Protein 4XY5 (pdb70)

Sequence (242 aa):
HFDAISAFENYEIEKMRDGHVVVTTKVVNSSLNYYGNAHGGYLFTLCAQISGLVVISLGLDGVTLQSSINYLKAGKLDDVLTIKGECVHQGRTTCVMDVDITNQEGRNVCKATFTMFVTGQHFDAISAFENYEIEKMRDGHVVVTTKVVNSSLNYYGNAHGGYLFTLCAQISGLVVISLGLDGVTLQSSINYLKAGKLDDVLTIKGECVHQGRTTCVMDVDITNQEGRNVCKATFTMFVTGQ

Foldseek 3Di:
DDDAQDEPPDKDWPDQADFKTKMKDFAAPSQADPVQWGDPVRVVVLQVVRNQSSQVRNVFHKDWPDKDKDFDATHHHGWMKMKMKGFPDDDDFWTKMKIWIATPVRHTGMIMITIIGTPGD/DDDAADEPPDKDWPDQAQFKTKMKDFDAPSQADPVQWGDPVRVVVLQVVVQQSSQVNNVFHKDFPDKDKFFDATHHHGWMKMKIKGFPDDDPFWTKMKIWIATPVRHTGMIMITIIGTDGD

Radius of gyration: 16.7 Å; Cα contacts (8 Å, |Δi|>4): 674; chains: 2; bounding box: 41×47×33 Å

Organism: Streptococcus pneumoniae serotype 4 (strain ATCC BAA-334 / TIGR4) (NCBI:txid170187)

Solvent-accessible surface area: 10954 Å² total; per-residue (Å²): 190,22,105,33,11,9,2,7,106,54,47,118,74,117,84,70,160,111,1,74,1,21,0,18,6,92,0,36,114,28,1,32,38,99,99,30,39,7,11,16,0,4,6,0,3,0,0,9,5,0,0,13,8,0,4,67,24,44,50,20,53,11,70,16,73,46,0,34,0,70,28,95,89,47,0,98,92,91,14,61,0,27,0,110,3,76,24,74,103,102,25,234,83,42,0,38,0,50,0,56,0,31,12,98,125,54,134,77,0,0,46,5,53,0,39,7,83,22,88,24,175,189,25,107,32,10,9,2,7,104,53,52,123,71,117,104,71,172,93,2,80,0,24,0,21,6,95,0,38,117,27,1,32,39,98,99,28,39,7,10,16,0,4,6,0,3,0,0,9,6,0,0,14,8,0,2,67,21,45,50,13,52,9,67,18,73,44,0,31,0,59,28,91,97,46,0,98,90,92,14,63,0,41,0,97,1,66,23,72,101,100,24,240,78,36,0,38,0,50,0,35,1,39,9,98,124,51,145,90,0,1,102,5,55,0,39,6,80,26,87,28,178

InterPro domains:
  IPR003736 Phenylacetic acid degradation-related domain [TIGR00369] (18-124)
  IPR006683 Thioesterase domain [PF03061] (42-117)
  IPR029069 HotDog domain superfamily [SSF54637] (11-124)
  IPR039298 Acyl-coenzyme A thioesterase 13 [PTHR21660] (6-126)

CATH classification: 3.10.129.10

Secondary structure (DSSP, 8-state):
--PPEEE-SS-EEEEEETTEEEEEEE--GGGB-TTSBBPHHHHHHHHHHHHHHHHHHTT-EEEEEEEEEEE-S--BTTPEEEEEEEEEEE-SSEEEEEEEEE-TTS-EEEEEEEEEEEEE-/--PPEEE-SS-EEEEEETTEEEEEEE--GGGB-TTSBBPHHHHHHHHHHHHHHHHHHTT-EEEEEEEEEEE-S--BTTPEEEEEEEEEEE-SSEEEEEEEEE-TTS-EEEEEEEEEEEEE-

Nearest PDB structures (foldseek):
  4xy5-assembly1_A  TM=1.008E+00  e=9.510E-24  Streptococcus pneumoniae TIGR4
  4xy6-assembly1_A  TM=1.004E+00  e=3.274E-22  Streptococcus pneumoniae TIGR4
  4zrb-assembly1_D  TM=1.002E+00  e=6.015E-22  Streptococcus pneumoniae TIGR4
  4zrb-assembly2_G  TM=9.745E-01  e=1.088E-19  Streptococcus pneumoniae TIGR4
  3lbe-assembly1_B  TM=9.289E-01  e=1.609E-16  Streptococcus mutans UA159

B-factor: mean 21.52, std 9.48, range [6.3, 54.35]

Structure (mmCIF, N/CA/C/O backbone):
data_4XY5
#
_entry.id   4XY5
#
_cell.length_a   45.006
_cell.length_b   45.594
_cell.length_c   112.368
_cell.angle_alpha   90.00
_cell.angle_beta   94.69
_cell.angle_gamma   90.00
#
_symmetry.space_group_name_H-M   'I 1 2 1'
#
loop_
_entity.id
_entity.type
_entity.pdbx_description
1 polymer 'Hypothetical Thioesterase Protein SP_1851'
2 water water
#
loop_
_atom_site.group_PDB
_atom_site.id
_atom_site.type_symbol
_atom_site.label_atom_id
_atom_site.label_alt_id
_atom_site.label_comp_id
_atom_site.label_asym_id
_atom_site.label_entity_id
_atom_site.label_seq_id
_atom_site.pdbx_PDB_ins_code
_atom_site.Cartn_x
_atom_site.Cartn_y
_atom_site.Cartn_z
_atom_site.occupancy
_atom_site.B_iso_or_equiv
_atom_site.auth_seq_id
_atom_site.auth_comp_id
_atom_site.auth_asym_id
_atom_site.auth_atom_id
_atom_site.pdbx_PDB_model_num
ATOM 1 N N . HIS A 1 8 ? -13.221 -34.212 139.383 1.00 36.32 5 HIS A N 1
ATOM 2 C CA . HIS A 1 8 ? -12.257 -33.193 139.774 1.00 28.57 5 HIS A CA 1
ATOM 3 C C . HIS A 1 8 ? -11.027 -33.197 138.869 1.00 34.70 5 HIS A C 1
ATOM 4 O O . HIS A 1 8 ? -10.609 -34.246 138.378 1.00 40.82 5 HIS A O 1
ATOM 11 N N . PHE A 1 9 ? -10.463 -32.012 138.648 1.00 30.65 6 PHE A N 1
ATOM 12 C CA . PHE A 1 9 ? -9.181 -31.864 137.963 1.00 26.47 6 PHE A CA 1
ATOM 13 C C . PHE A 1 9 ? -8.480 -30.606 138.462 1.00 26.93 6 PHE A C 1
ATOM 14 O O . PHE A 1 9 ? -9.128 -29.666 138.923 1.00 25.26 6 PHE A O 1
ATOM 22 N N . ASP A 1 10 ? -7.152 -30.600 138.404 1.00 26.88 7 ASP A N 1
ATOM 23 C CA . ASP A 1 10 ? -6.386 -29.464 138.899 1.00 25.52 7 ASP A CA 1
ATOM 24 C C . ASP A 1 10 ? -6.287 -28.379 137.843 1.00 20.67 7 ASP A C 1
ATOM 25 O O . ASP A 1 10 ? -6.667 -28.586 136.700 1.00 24.19 7 ASP A O 1
ATOM 30 N N . ALA A 1 11 ? -5.779 -27.222 138.244 1.00 21.89 8 ALA A N 1
ATOM 31 C CA . ALA A 1 11 ? -5.562 -26.140 137.305 1.00 19.43 8 ALA A CA 1
ATOM 32 C C . ALA A 1 11 ? -4.576 -26.572 136.225 1.00 20.59 8 ALA A C 1
ATOM 33 O O . ALA A 1 11 ? -3.710 -27.419 136.457 1.00 17.00 8 ALA A O 1
ATOM 35 N N . ILE A 1 12 ? -4.748 -26.000 135.038 1.00 13.72 9 ILE A N 1
ATOM 36 C CA . ILE A 1 12 ? -3.826 -26.164 133.928 1.00 15.06 9 ILE A CA 1
ATOM 37 C C . ILE A 1 12 ? -3.027 -24.878 133.846 1.00 15.69 9 ILE A C 1
ATOM 38 O O . ILE A 1 12 ? -3.604 -23.802 133.744 1.00 14.23 9 ILE A O 1
ATOM 43 N N . SER A 1 13 ? -1.705 -24.975 133.934 1.00 12.33 10 SER A N 1
ATOM 44 C CA . SER A 1 13 ? -0.883 -23.790 134.010 1.00 12.84 10 SER A CA 1
ATOM 45 C C . SER A 1 13 ? 0.160 -23.774 132.891 1.00 11.82 10 SER A C 1
ATOM 46 O O . SER A 1 13 ? 0.554 -24.820 132.394 1.00 11.09 10 SER A O 1
ATOM 49 N N . ALA A 1 14 ? 0.590 -22.580 132.500 1.00 11.33 11 ALA A N 1
ATOM 50 C CA . ALA A 1 14 ? 1.596 -22.428 131.445 1.00 12.17 11 ALA A CA 1
ATOM 51 C C . ALA A 1 14 ? 2.599 -21.357 131.829 1.00 11.70 11 ALA A C 1
ATOM 52 O O . ALA A 1 14 ? 2.213 -20.323 132.366 1.00 17.39 11 ALA A O 1
ATOM 54 N N . PHE A 1 15 ? 3.878 -21.605 131.545 1.00 11.22 12 PHE A N 1
ATOM 55 C CA . PHE A 1 15 ? 4.987 -20.710 131.905 1.00 12.24 12 PHE A CA 1
ATOM 56 C C . PHE A 1 15 ? 5.292 -20.631 133.401 1.00 14.28 12 PHE A C 1
ATOM 57 O O . PHE A 1 15 ? 5.588 -19.555 133.927 1.00 14.00 12 PHE A O 1
ATOM 65 N N . GLU A 1 16 ? 5.255 -21.773 134.072 1.00 14.59 13 GLU A N 1
ATOM 66 C CA . GLU A 1 16 ? 5.799 -21.864 135.423 1.00 16.97 13 GLU A CA 1
ATOM 67 C C . GLU A 1 16 ? 7.322 -21.764 135.366 1.00 19.08 13 GLU A C 1
ATOM 68 O O . GLU A 1 16 ? 7.970 -21.363 136.337 1.00 14.05 13 GLU A O 1
ATOM 74 N N . ASN A 1 17 ? 7.875 -22.122 134.210 1.00 18.35 14 ASN A N 1
ATOM 75 C CA . ASN A 1 17 ? 9.285 -21.904 133.896 1.00 17.73 14 ASN A CA 1
ATOM 76 C C . ASN A 1 17 ? 9.366 -21.524 132.427 1.00 17.71 14 ASN A C 1
ATOM 77 O O . ASN A 1 17 ? 8.505 -21.924 131.654 1.00 14.66 14 ASN A O 1
ATOM 82 N N . TYR A 1 18 ? 10.390 -20.764 132.049 1.00 15.38 15 TYR A N 1
ATOM 83 C CA . TYR A 1 18 ? 10.627 -20.454 130.633 1.00 16.16 15 TYR A CA 1
ATOM 84 C C . TYR A 1 18 ? 11.963 -19.743 130.474 1.00 19.03 15 TYR A C 1
ATOM 85 O O . TYR A 1 18 ? 12.503 -19.203 131.438 1.00 17.93 15 TYR A O 1
ATOM 94 N N . GLU A 1 19 ? 12.493 -19.775 129.254 1.00 15.25 16 GLU A N 1
ATOM 95 C CA . GLU A 1 19 ? 13.675 -19.019 128.875 1.00 17.53 16 GLU A CA 1
ATOM 96 C C . GLU A 1 19 ? 13.385 -18.302 127.573 1.00 16.65 16 GLU A C 1
ATOM 97 O O . GLU A 1 19 ? 13.030 -18.951 126.599 1.00 17.42 16 GLU A O 1
ATOM 103 N N . ILE A 1 20 ? 13.519 -16.979 127.548 1.00 18.13 17 ILE A N 1
ATOM 104 C CA . ILE A 1 20 ? 13.413 -16.241 126.289 1.00 16.62 17 ILE A CA 1
ATOM 105 C C . ILE A 1 20 ? 14.786 -16.212 125.625 1.00 21.47 17 ILE A C 1
ATOM 106 O O . ILE A 1 20 ? 15.710 -15.544 126.103 1.00 23.76 17 ILE A O 1
ATOM 111 N N . GLU A 1 21 ? 14.925 -16.957 124.538 1.00 16.57 18 GLU A N 1
ATOM 112 C CA . GLU A 1 21 ? 16.197 -17.044 123.829 1.00 17.04 18 GLU A CA 1
ATOM 113 C C . GLU A 1 21 ? 16.359 -15.925 122.816 1.00 21.70 18 GLU A C 1
ATOM 114 O O . GLU A 1 21 ? 17.474 -15.464 122.551 1.00 18.67 18 GLU A O 1
ATOM 120 N N . LYS A 1 22 ? 15.244 -15.494 122.240 1.00 14.56 19 LYS A N 1
ATOM 121 C CA . LYS A 1 22 ? 15.298 -14.498 121.189 1.00 18.65 19 LYS A CA 1
ATOM 122 C C . LYS A 1 22 ? 14.014 -13.703 121.106 1.00 18.57 19 LYS A C 1
ATOM 123 O O . LYS A 1 22 ? 12.921 -14.266 121.158 1.00 15.25 19 LYS A O 1
ATOM 129 N N . MET A 1 23 ? 14.146 -12.390 120.972 1.00 15.12 20 MET A N 1
ATOM 130 C CA . MET A 1 23 ? 12.978 -11.526 120.825 1.00 19.34 20 MET A CA 1
ATOM 131 C C . MET A 1 23 ? 13.401 -10.262 120.086 1.00 23.05 20 MET A C 1
ATOM 132 O O . MET A 1 23 ? 13.916 -9.323 120.692 1.00 26.93 20 MET A O 1
ATOM 137 N N . ARG A 1 24 ? 13.213 -10.256 118.768 1.00 18.69 21 ARG A N 1
ATOM 138 C CA . ARG A 1 24 ? 13.621 -9.122 117.942 1.00 25.00 21 ARG A CA 1
ATOM 139 C C . ARG A 1 24 ? 12.938 -9.107 116.577 1.00 19.59 21 ARG A C 1
ATOM 140 O O . ARG A 1 24 ? 12.866 -10.131 115.900 1.00 19.88 21 ARG A O 1
ATOM 148 N N . ASP A 1 25 ? 12.437 -7.935 116.196 1.00 18.92 22 ASP A N 1
ATOM 149 C CA . ASP A 1 25 ? 11.998 -7.668 114.831 1.00 23.71 22 ASP A CA 1
ATOM 150 C C . ASP A 1 25 ? 11.035 -8.721 114.295 1.00 21.13 22 ASP A C 1
ATOM 151 O O . ASP A 1 25 ? 11.192 -9.206 113.176 1.00 23.34 22 ASP A O 1
ATOM 156 N N . GLY A 1 26 ? 10.055 -9.091 115.113 1.00 19.40 23 GLY A N 1
ATOM 157 C CA . GLY A 1 26 ? 8.996 -9.979 114.671 1.00 18.41 23 GLY A CA 1
ATOM 158 C C . GLY A 1 26 ? 9.341 -11.452 114.747 1.00 16.00 23 GLY A C 1
ATOM 159 O O . GLY A 1 26 ? 8.638 -12.279 114.185 1.00 17.27 23 GLY A O 1
ATOM 160 N N . HIS A 1 27 ? 10.412 -11.780 115.456 1.00 17.22 24 HIS A N 1
ATOM 161 C CA . HIS A 1 27 ? 10.853 -13.162 115.582 1.00 15.30 24 HIS A CA 1
ATOM 162 C C . HIS A 1 27 ? 11.177 -13.449 117.031 1.00 18.78 24 HIS A C 1
ATOM 163 O O . HIS A 1 27 ? 11.958 -12.733 117.647 1.00 16.81 24 HIS A O 1
ATOM 170 N N . VAL A 1 28 ? 10.566 -14.503 117.563 1.00 14.52 25 VAL A N 1
ATOM 171 C CA . VAL A 1 28 ? 10.661 -14.826 118.973 1.00 15.10 25 VAL A CA 1
ATOM 172 C C . VAL A 1 28 ? 10.940 -16.311 119.126 1.00 15.91 25 VAL A C 1
ATOM 173 O O . VAL A 1 28 ? 10.371 -17.123 118.408 1.00 12.89 25 VAL A O 1
ATOM 177 N N . VAL A 1 29 ? 11.846 -16.659 120.032 1.00 14.21 26 VAL A N 1
ATOM 178 C CA . VAL A 1 29 ? 12.078 -18.051 120.410 1.00 13.27 26 VAL A CA 1
ATOM 179 C C . VAL A 1 29 ? 12.104 -18.157 121.939 1.00 15.20 26 VAL A C 1
ATOM 180 O O . VAL A 1 29 ? 12.896 -17.479 122.599 1.00 15.82 26 VAL A O 1
ATOM 184 N N . VAL A 1 30 ? 11.239 -19.011 122.489 1.00 14.66 27 VAL A N 1
ATOM 185 C CA . VAL A 1 30 ? 11.145 -19.219 123.939 1.00 12.30 27 VAL A CA 1
ATOM 186 C C . VAL A 1 30 ? 11.165 -20.713 124.212 1.00 13.98 27 VAL A C 1
ATOM 187 O O . VAL A 1 30 ? 10.528 -21.473 123.486 1.00 14.54 27 VAL A O 1
ATOM 191 N N . THR A 1 31 ? 11.889 -21.140 125.249 1.00 11.44 28 THR A N 1
ATOM 192 C CA . THR A 1 31 ? 11.884 -22.547 125.625 1.00 11.97 28 THR A CA 1
ATOM 193 C C . THR A 1 31 ? 11.200 -22.737 126.985 1.00 14.35 28 THR A C 1
ATOM 194 O O . THR A 1 31 ? 11.125 -21.809 127.792 1.00 13.94 28 THR A O 1
ATOM 198 N N . THR A 1 32 ? 10.665 -23.930 127.212 1.00 12.04 29 THR A N 1
ATOM 199 C CA . THR A 1 32 ? 9.971 -24.215 128.462 1.00 13.10 29 THR A CA 1
ATOM 200 C C . THR A 1 32 ? 9.955 -25.717 128.688 1.00 14.98 29 THR A C 1
ATOM 201 O O . THR A 1 32 ? 9.963 -26.496 127.734 1.00 13.47 29 THR A O 1
ATOM 205 N N . LYS A 1 33 ? 9.948 -26.126 129.953 1.00 15.18 30 LYS A N 1
ATOM 206 C CA . LYS A 1 33 ? 9.932 -27.544 130.275 1.00 14.41 30 LYS A CA 1
ATOM 207 C C . LYS A 1 33 ? 8.547 -27.972 130.715 1.00 13.62 30 LYS A C 1
ATOM 208 O O . LYS A 1 33 ? 7.957 -27.333 131.583 1.00 15.73 30 LYS A O 1
ATOM 214 N N . VAL A 1 34 ? 8.051 -29.056 130.120 1.00 14.70 31 VAL A N 1
ATOM 215 C CA . VAL A 1 34 ? 6.736 -29.599 130.452 1.00 14.72 31 VAL A CA 1
ATOM 216 C C . VAL A 1 34 ? 6.767 -30.166 131.874 1.00 16.36 31 VAL A C 1
ATOM 217 O O . VAL A 1 34 ? 7.653 -30.949 132.223 1.00 15.19 31 VAL A O 1
ATOM 221 N N . VAL A 1 35 ? 5.814 -29.742 132.699 1.00 15.55 32 VAL A N 1
ATOM 222 C CA . VAL A 1 35 ? 5.756 -30.177 134.089 1.00 14.70 32 VAL A CA 1
ATOM 223 C C . VAL A 1 35 ? 4.363 -30.731 134.378 1.00 17.84 32 VAL A C 1
ATOM 224 O O . VAL A 1 35 ? 3.509 -30.781 133.477 1.00 14.14 32 VAL A O 1
ATOM 228 N N . ASN A 1 36 ? 4.117 -31.173 135.606 1.00 14.20 33 ASN A N 1
ATOM 229 C CA . ASN A 1 36 ? 2.840 -31.830 135.886 1.00 16.15 33 ASN A CA 1
ATOM 230 C C . ASN A 1 36 ? 1.634 -30.936 135.627 1.00 14.99 33 ASN A C 1
ATOM 231 O O . ASN A 1 36 ? 0.592 -31.409 135.180 1.00 16.88 33 ASN A O 1
ATOM 236 N N . SER A 1 37 ? 1.769 -29.646 135.902 1.00 13.46 34 SER A N 1
ATOM 237 C CA . SER A 1 37 ? 0.640 -28.731 135.735 1.00 16.39 34 SER A CA 1
ATOM 238 C C . SER A 1 37 ? 0.343 -28.487 134.246 1.00 15.61 34 SER A C 1
ATOM 239 O O . SER A 1 37 ? -0.676 -27.886 133.902 1.00 12.39 34 SER A O 1
ATOM 242 N N . SER A 1 38 ? 1.238 -28.964 133.385 1.00 13.70 35 SER A N 1
ATOM 243 C CA . SER A 1 38 ? 1.089 -28.815 131.939 1.00 12.19 35 SER A CA 1
ATOM 244 C C . SER A 1 38 ? 0.176 -29.879 131.341 1.00 15.14 35 SER A C 1
ATOM 245 O O . SER A 1 38 ? -0.248 -29.748 130.210 1.00 13.75 35 SER A O 1
ATOM 248 N N . LEU A 1 39 ? -0.098 -30.946 132.093 1.00 13.24 36 LEU A N 1
ATOM 249 C CA . LEU A 1 39 ? -0.650 -32.170 131.510 1.00 14.94 36 LEU A CA 1
ATOM 250 C C . LEU A 1 39 ? -2.181 -32.255 131.561 1.00 13.29 36 LEU A C 1
ATOM 251 O O . LEU A 1 39 ? -2.820 -31.557 132.343 1.00 17.48 36 LEU A O 1
ATOM 256 N N . ASN A 1 40 ? -2.747 -33.122 130.725 1.00 15.48 37 ASN A N 1
ATOM 257 C CA . ASN A 1 40 ? -4.176 -33.422 130.772 1.00 19.58 37 ASN A CA 1
ATOM 258 C C . ASN A 1 40 ? -4.426 -34.757 131.472 1.00 25.44 37 ASN A C 1
ATOM 259 O O . ASN A 1 40 ? -3.498 -35.333 132.044 1.00 22.49 37 ASN A O 1
ATOM 264 N N . TYR A 1 41 ? -5.667 -35.245 131.408 1.00 26.99 38 TYR A N 1
ATOM 265 C CA . TYR A 1 41 ? -6.041 -36.517 132.039 1.00 26.63 38 TYR A CA 1
ATOM 266 C C . TYR A 1 41 ? -5.155 -37.675 131.605 1.00 25.11 38 TYR A C 1
ATOM 267 O O . TYR A 1 41 ? -4.867 -38.576 132.393 1.00 31.86 38 TYR A O 1
ATOM 276 N N . TYR A 1 42 ? -4.757 -37.671 130.339 1.00 22.09 39 TYR A N 1
ATOM 277 C CA . TYR A 1 42 ? -4.062 -38.815 129.757 1.00 23.98 39 TYR A CA 1
ATOM 278 C C . TYR A 1 42 ? -2.550 -38.750 129.921 1.00 24.24 39 TYR A C 1
ATOM 279 O O . TYR A 1 42 ? -1.839 -39.620 129.428 1.00 29.89 39 TYR A O 1
ATOM 288 N N . GLY A 1 43 ? -2.063 -37.719 130.601 1.00 23.75 40 GLY A N 1
ATOM 289 C CA . GLY A 1 43 ? -0.644 -37.585 130.872 1.00 20.78 40 GLY A CA 1
ATOM 290 C C . GLY A 1 43 ? 0.129 -36.938 129.742 1.00 25.24 40 GLY A C 1
ATOM 291 O O . GLY A 1 43 ? 1.357 -36.957 129.723 1.00 23.37 40 GLY A O 1
ATOM 292 N N . ASN A 1 44 ? -0.598 -36.371 128.786 1.00 22.57 41 ASN A N 1
ATOM 293 C CA . ASN A 1 44 ? 0.019 -35.650 127.680 1.00 19.49 41 ASN A CA 1
ATOM 294 C C . ASN A 1 44 ? -0.071 -34.147 127.940 1.00 18.35 41 ASN A C 1
ATOM 295 O O . ASN A 1 44 ? -0.874 -33.711 128.762 1.00 17.32 41 ASN A O 1
ATOM 300 N N . ALA A 1 45 ? 0.763 -33.357 127.274 1.00 14.74 42 ALA A N 1
ATOM 301 C CA . ALA A 1 45 ? 0.655 -31.912 127.422 1.00 14.08 42 ALA A CA 1
ATOM 302 C C . ALA A 1 45 ? -0.740 -31.511 126.971 1.00 13.93 42 ALA A C 1
ATOM 303 O O . ALA A 1 45 ? -1.186 -31.915 125.896 1.00 17.11 42 ALA A O 1
ATOM 305 N N . HIS A 1 46 ? -1.419 -30.738 127.809 1.00 13.11 43 HIS A N 1
ATOM 306 C CA . HIS A 1 46 ? -2.789 -30.324 127.565 1.00 11.50 43 HIS A CA 1
ATOM 307 C C . HIS A 1 46 ? -2.841 -29.449 126.310 1.00 11.26 43 HIS A C 1
ATOM 308 O O . HIS A 1 46 ? -1.944 -28.642 126.089 1.00 11.25 43 HIS A O 1
ATOM 315 N N . GLY A 1 47 ? -3.871 -29.617 125.486 1.00 10.91 44 GLY A N 1
ATOM 316 C CA . GLY A 1 47 ? -3.997 -28.804 124.286 1.00 12.03 44 GLY A CA 1
ATOM 317 C C . GLY A 1 47 ? -4.107 -27.326 124.604 1.00 10.89 44 GLY A C 1
ATOM 318 O O . GLY A 1 47 ? -3.678 -26.480 123.824 1.00 9.93 44 GLY A O 1
ATOM 319 N N . GLY A 1 48 ? -4.696 -27.005 125.750 1.00 8.72 45 GLY A N 1
ATOM 320 C CA . GLY A 1 48 ? -4.801 -25.620 126.180 1.00 8.06 45 GLY A CA 1
ATOM 321 C C . GLY A 1 48 ? -3.463 -25.052 126.622 1.00 10.83 45 GLY A C 1
ATOM 322 O O . GLY A 1 48 ? -3.152 -23.887 126.385 1.00 9.80 45 GLY A O 1
ATOM 323 N N . TYR A 1 49 ? -2.675 -25.878 127.296 1.00 8.31 46 TYR A N 1
ATOM 324 C CA . TYR A 1 49 ? -1.310 -25.507 127.655 1.00 8.88 46 TYR A CA 1
ATOM 325 C C . TYR A 1 49 ? -0.495 -25.193 126.412 1.00 8.45 46 TYR A C 1
ATOM 326 O O . TYR A 1 49 ? 0.139 -24.136 126.324 1.00 9.92 46 TYR A O 1
ATOM 335 N N . LEU A 1 50 ? -0.532 -26.092 125.433 1.00 9.25 47 LEU A N 1
ATOM 336 C CA . LEU A 1 50 ? 0.223 -25.885 124.199 1.00 8.15 47 LEU A CA 1
ATOM 337 C C . LEU A 1 50 ? -0.251 -24.623 123.483 1.00 7.93 47 LEU A C 1
ATOM 338 O O . LEU A 1 50 ? 0.555 -23.849 123.003 1.00 8.07 47 LEU A O 1
ATOM 343 N N . PHE A 1 51 ? -1.562 -24.419 123.421 1.00 7.58 48 PHE A N 1
ATOM 344 C CA . PHE A 1 51 ? -2.082 -23.203 122.794 1.00 7.52 48 PHE A CA 1
ATOM 345 C C . PHE A 1 51 ? -1.594 -21.967 123.529 1.00 9.02 48 PHE A C 1
ATOM 346 O O . PHE A 1 51 ? -1.225 -20.958 122.914 1.00 8.25 48 PHE A O 1
ATOM 354 N N . THR A 1 52 ? -1.614 -22.021 124.857 1.00 8.08 49 THR A N 1
ATOM 355 C CA . THR A 1 52 ? -1.242 -20.847 125.616 1.00 7.60 49 THR A CA 1
ATOM 356 C C . THR A 1 52 ? 0.240 -20.505 125.392 1.00 8.44 49 THR A C 1
ATOM 357 O O . THR A 1 52 ? 0.598 -19.332 125.295 1.00 8.50 49 THR A O 1
ATOM 361 N N . LEU A 1 53 ? 1.090 -21.521 125.297 1.00 6.30 50 LEU A N 1
ATOM 362 C CA . LEU A 1 53 ? 2.487 -21.275 124.924 1.00 8.89 50 LEU A CA 1
ATOM 363 C C . LEU A 1 53 ? 2.537 -20.490 123.609 1.00 9.69 50 LEU A C 1
ATOM 364 O O . LEU A 1 53 ? 3.241 -19.485 123.507 1.00 10.71 50 LEU A O 1
ATOM 369 N N . CYS A 1 54 ? 1.755 -20.920 122.621 1.00 8.25 51 CYS A N 1
ATOM 370 C CA . CYS A 1 54 ? 1.771 -20.260 121.314 1.00 9.39 51 CYS A CA 1
ATOM 371 C C . CYS A 1 54 ? 1.228 -18.830 121.374 1.00 9.46 51 CYS A C 1
ATOM 372 O O . CYS A 1 54 ? 1.776 -17.917 120.740 1.00 9.54 51 CYS A O 1
ATOM 375 N N . ALA A 1 55 ? 0.145 -18.635 122.123 1.00 7.77 52 ALA A N 1
ATOM 376 C CA . ALA A 1 55 ? -0.489 -17.317 122.189 1.00 9.35 52 ALA A CA 1
ATOM 377 C C . ALA A 1 55 ? 0.396 -16.292 122.877 1.00 10.00 52 ALA A C 1
ATOM 378 O O . ALA A 1 55 ? 0.456 -15.127 122.469 1.00 10.06 52 ALA A O 1
ATOM 380 N N . GLN A 1 56 ? 1.063 -16.715 123.942 1.00 8.87 53 GLN A N 1
ATOM 381 C CA . GLN A 1 56 ? 1.991 -15.827 124.623 1.00 13.07 53 GLN A CA 1
ATOM 382 C C . GLN A 1 56 ? 3.131 -15.414 123.681 1.00 11.97 53 GLN A C 1
ATOM 383 O O . GLN A 1 56 ? 3.478 -14.228 123.572 1.00 11.39 53 GLN A O 1
ATOM 389 N N . ILE A 1 57 ? 3.674 -16.380 122.950 1.00 10.32 54 ILE A N 1
ATOM 390 C CA . ILE A 1 57 ? 4.769 -16.075 122.031 1.00 11.15 54 ILE A CA 1
ATOM 391 C C . ILE A 1 57 ? 4.262 -15.194 120.881 1.00 11.36 54 ILE A C 1
ATOM 392 O O . ILE A 1 57 ? 4.968 -14.300 120.422 1.00 13.09 54 ILE A O 1
ATOM 397 N N . SER A 1 58 ? 3.018 -15.389 120.452 1.00 9.48 55 SER A N 1
ATOM 398 C CA . SER A 1 58 ? 2.450 -14.507 119.431 1.00 9.60 55 SER A CA 1
ATOM 399 C C . SER A 1 58 ? 2.387 -13.066 119.937 1.00 11.72 55 SER A C 1
ATOM 400 O O . SER A 1 58 ? 2.671 -12.115 119.199 1.00 13.32 55 SER A O 1
ATOM 403 N N . GLY A 1 59 ? 2.006 -12.906 121.197 1.00 11.40 56 GLY A N 1
ATOM 404 C CA . GLY A 1 59 ? 1.954 -11.581 121.795 1.00 13.48 56 GLY A CA 1
ATOM 405 C C . GLY A 1 59 ? 3.342 -10.966 121.866 1.00 17.07 56 GLY A C 1
ATOM 406 O O . GLY A 1 59 ? 3.516 -9.781 121.578 1.00 15.16 56 GLY A O 1
ATOM 407 N N . LEU A 1 60 ? 4.3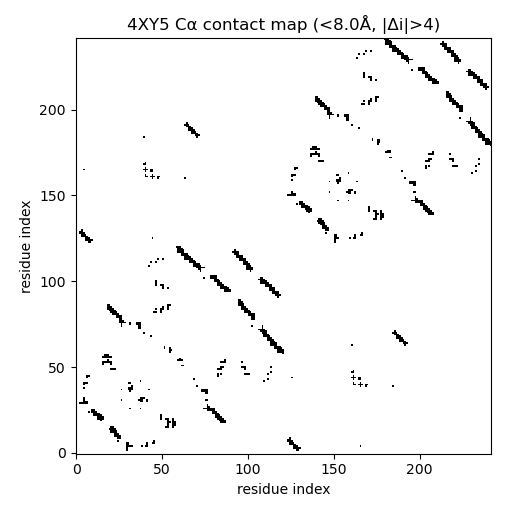28 -11.777 122.236 1.00 13.05 57 LEU A N 1
ATOM 408 C CA . LEU A 1 60 ? 5.717 -11.314 122.276 1.00 12.81 57 LEU A CA 1
ATOM 409 C C . LEU A 1 60 ? 6.198 -10.896 120.886 1.00 15.36 57 LEU A C 1
ATOM 410 O O . LEU A 1 60 ? 6.961 -9.939 120.749 1.00 14.51 57 LEU A O 1
ATOM 415 N N . VAL A 1 61 ? 5.746 -11.587 119.840 1.00 13.72 58 VAL A N 1
ATOM 416 C CA . VAL A 1 61 ? 6.113 -11.161 118.487 1.00 13.24 58 VAL A CA 1
ATOM 417 C C . VAL A 1 61 ? 5.583 -9.751 118.216 1.00 15.43 58 VAL A C 1
ATOM 418 O O . VAL A 1 61 ? 6.318 -8.910 117.694 1.00 17.56 58 VAL A O 1
ATOM 422 N N . VAL A 1 62 ? 4.326 -9.498 118.584 1.00 13.43 59 VAL A N 1
ATOM 423 C CA . VAL A 1 62 ? 3.715 -8.173 118.468 1.00 16.58 59 VAL A CA 1
ATOM 424 C C . VAL A 1 62 ? 4.554 -7.104 119.162 1.00 18.43 59 VAL A C 1
ATOM 425 O O . VAL A 1 62 ? 4.849 -6.060 118.584 1.00 19.15 59 VAL A O 1
ATOM 429 N N . ILE A 1 63 ? 4.917 -7.367 120.415 1.00 15.27 60 ILE A N 1
ATOM 430 C CA . ILE A 1 63 ? 5.677 -6.383 121.181 1.00 18.40 60 ILE A CA 1
ATOM 431 C C . ILE A 1 63 ? 7.014 -6.104 120.503 1.00 18.99 60 ILE A C 1
ATOM 432 O O . ILE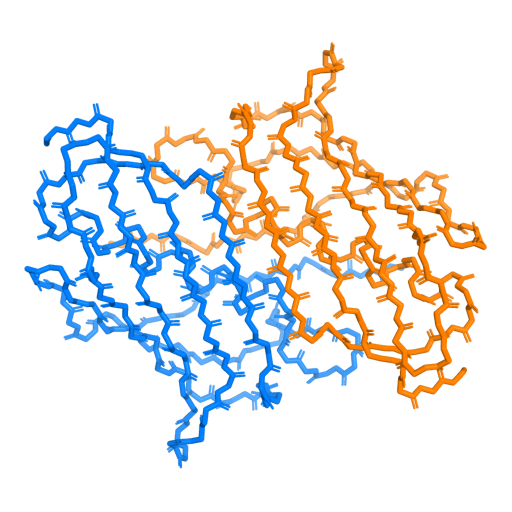 A 1 63 ? 7.452 -4.956 120.432 1.00 21.63 60 ILE A O 1
ATOM 437 N N . SER A 1 64 ? 7.636 -7.152 119.972 1.00 15.87 61 SER A N 1
ATOM 438 C CA . SER A 1 64 ? 8.947 -7.036 119.343 1.00 16.81 61 SER A CA 1
ATOM 439 C C . SER A 1 64 ? 8.917 -6.156 118.090 1.00 21.54 61 SER A C 1
ATOM 440 O O . SER A 1 64 ? 9.965 -5.696 117.630 1.00 22.93 61 SER A O 1
ATOM 443 N N . LEU A 1 65 ? 7.726 -5.939 117.536 1.00 17.05 62 LEU A N 1
ATOM 444 C CA . LEU A 1 65 ? 7.559 -5.052 116.386 1.00 21.86 62 LEU A CA 1
ATOM 445 C C . LEU A 1 65 ? 7.218 -3.626 116.796 1.00 21.53 62 LEU A C 1
ATOM 446 O O . LEU A 1 65 ? 6.923 -2.785 115.939 1.00 25.51 62 LEU A O 1
ATOM 451 N N . GLY A 1 66 ? 7.256 -3.362 118.100 1.00 23.37 63 GLY A N 1
ATOM 452 C CA . GLY A 1 66 ? 6.946 -2.050 118.635 1.00 24.18 63 GLY A CA 1
ATOM 453 C C . GLY A 1 66 ? 5.460 -1.765 118.606 1.00 28.37 63 GLY A C 1
ATOM 454 O O . GLY A 1 66 ? 5.031 -0.615 118.459 1.00 28.39 63 GLY A O 1
ATOM 455 N N . LEU A 1 67 ? 4.664 -2.820 118.740 1.00 24.23 64 LEU A N 1
ATOM 456 C CA . LEU A 1 67 ? 3.218 -2.693 118.655 1.00 24.64 64 LEU A CA 1
ATOM 457 C C . LEU A 1 67 ? 2.529 -3.243 119.896 1.00 25.26 64 LEU A C 1
ATOM 458 O O . LEU A 1 67 ? 3.101 -4.044 120.636 1.00 23.73 64 LEU A O 1
ATOM 463 N N . ASP A 1 68 ? 1.299 -2.795 120.112 1.00 24.55 65 ASP A N 1
ATOM 464 C CA . ASP A 1 68 ? 0.400 -3.423 121.066 1.00 31.03 65 ASP A CA 1
ATOM 465 C C . ASP A 1 68 ? -0.682 -4.118 120.267 1.00 30.12 65 ASP A C 1
ATOM 466 O O . ASP A 1 68 ? -1.026 -3.675 119.169 1.00 29.36 65 ASP A O 1
ATOM 471 N N . GLY A 1 69 ? -1.223 -5.204 120.805 1.00 28.02 66 GLY A N 1
ATOM 472 C CA . GLY A 1 69 ? -2.259 -5.913 120.087 1.00 29.08 66 GLY A CA 1
ATOM 473 C C . GLY A 1 69 ? -3.038 -6.936 120.880 1.00 32.50 66 GLY A C 1
ATOM 474 O O . GLY A 1 69 ? -2.678 -7.293 122.003 1.00 25.63 66 GLY A O 1
ATOM 475 N N . VAL A 1 70 ? -4.114 -7.415 120.260 1.00 32.78 67 VAL A N 1
ATOM 476 C CA . VAL A 1 70 ? -4.994 -8.409 120.848 1.00 29.50 67 VAL A CA 1
ATOM 477 C C . VAL A 1 70 ? -5.305 -9.460 119.781 1.00 26.69 67 VAL A C 1
ATOM 478 O O . VAL A 1 70 ? -5.385 -9.138 118.598 1.00 27.34 67 VAL A O 1
ATOM 482 N N . THR A 1 71 ? -5.437 -10.715 120.195 1.00 26.11 68 THR A N 1
ATOM 483 C CA . THR A 1 71 ? -5.791 -11.789 119.267 1.00 23.83 68 THR A CA 1
ATOM 484 C C . THR A 1 71 ? -7.263 -11.706 118.875 1.00 20.63 68 THR A C 1
ATOM 485 O O . THR A 1 71 ? -8.132 -11.574 119.738 1.00 22.17 68 THR A O 1
ATOM 489 N N . LEU A 1 72 ? -7.531 -11.769 117.569 1.00 18.29 69 LEU A N 1
ATOM 490 C CA . LEU A 1 72 ? -8.887 -11.819 117.031 1.00 17.26 69 LEU A CA 1
ATOM 491 C C . LEU A 1 72 ? -9.334 -13.253 116.824 1.00 14.72 69 LEU A C 1
ATOM 492 O O . LEU A 1 72 ? -10.493 -13.608 117.036 1.00 11.65 69 LEU A O 1
ATOM 497 N N . GLN A 1 73 ? -8.395 -14.062 116.361 1.00 10.52 70 GLN A N 1
ATOM 498 C CA . GLN A 1 73 ? -8.706 -15.409 115.942 1.00 10.35 70 GLN A CA 1
ATOM 499 C C . GLN A 1 73 ? -7.457 -16.248 115.956 1.00 8.99 70 GLN A C 1
ATOM 500 O O . GLN A 1 73 ? -6.382 -15.774 115.630 1.00 9.32 70 GLN A O 1
ATOM 506 N N . SER A 1 74 ? -7.585 -17.513 116.323 1.00 9.68 71 SER A N 1
ATOM 507 C CA . SER A 1 74 ? -6.428 -18.376 116.207 1.00 10.87 71 SER A CA 1
ATOM 508 C C . SER A 1 74 ? -6.832 -19.773 115.783 1.00 9.96 71 SER A C 1
ATOM 509 O O . SER A 1 74 ? -7.906 -20.245 116.147 1.00 9.87 71 SER A O 1
ATOM 512 N N . SER A 1 75 ? -5.975 -20.411 114.999 1.00 9.16 72 SER A N 1
ATOM 513 C CA . SER A 1 75 ? -6.169 -21.816 114.633 1.00 9.98 72 SER A CA 1
ATOM 514 C C . SER A 1 75 ? -4.933 -22.634 115.004 1.00 10.28 72 SER A C 1
ATOM 515 O O . SER A 1 75 ? -3.814 -22.186 114.807 1.00 13.97 72 SER A O 1
ATOM 518 N N . ILE A 1 76 ? -5.120 -23.818 115.583 1.00 9.65 73 ILE A N 1
ATOM 519 C CA . ILE A 1 76 ? -3.967 -24.616 115.991 1.00 8.79 73 ILE A CA 1
ATOM 520 C C . ILE A 1 76 ? -4.166 -26.059 115.554 1.00 9.65 73 ILE A C 1
ATOM 521 O O . ILE A 1 76 ? -5.288 -26.561 115.575 1.00 8.67 73 ILE A O 1
ATOM 526 N N . ASN A 1 77 ? -3.079 -26.683 115.103 1.00 10.40 74 ASN A N 1
ATOM 527 C CA . ASN A 1 77 ? -3.049 -28.105 114.751 1.00 9.47 74 ASN A CA 1
ATOM 528 C C . ASN A 1 77 ? -2.119 -28.839 115.684 1.00 10.64 74 ASN A C 1
ATOM 529 O O . ASN A 1 77 ? -0.973 -28.422 115.868 1.00 10.29 74 ASN A O 1
ATOM 534 N N . TYR A 1 78 ? -2.600 -29.940 116.247 1.00 11.65 75 TYR A N 1
ATOM 535 C CA . TYR A 1 78 ? -1.801 -30.757 117.143 1.00 10.58 75 TYR A CA 1
ATOM 536 C C . TYR A 1 78 ? -1.244 -31.975 116.409 1.00 12.75 75 TYR A C 1
ATOM 537 O O . TYR A 1 78 ? -1.993 -32.759 115.823 1.00 14.00 75 TYR A O 1
ATOM 546 N N . LEU A 1 79 ? 0.077 -32.122 116.450 1.00 15.12 76 LEU A N 1
ATOM 547 C CA . LEU A 1 79 ? 0.777 -33.074 115.586 1.00 15.39 76 LEU A CA 1
ATOM 548 C C . LEU A 1 79 ? 1.331 -34.279 116.333 1.00 18.62 76 LEU A C 1
ATOM 549 O O . LEU A 1 79 ? 1.312 -35.408 115.841 1.00 19.25 76 LEU A O 1
ATOM 554 N N . LYS A 1 80 ? 1.854 -34.022 117.516 1.00 18.96 77 LYS A N 1
ATOM 555 C CA . LYS A 1 80 ? 2.554 -35.042 118.285 1.00 19.67 77 LYS A CA 1
ATOM 556 C C . LYS A 1 80 ? 2.454 -34.646 119.735 1.00 21.61 77 LYS A C 1
ATOM 557 O O . LYS A 1 80 ? 2.511 -33.461 120.056 1.00 19.35 77 LYS A O 1
ATOM 563 N N . ALA A 1 81 ? 2.270 -35.627 120.611 1.00 17.14 78 ALA A N 1
ATOM 564 C CA . ALA A 1 81 ? 2.091 -35.334 122.029 1.00 17.33 78 ALA A CA 1
ATOM 565 C C . ALA A 1 81 ? 3.331 -34.708 122.652 1.00 17.57 78 ALA A C 1
ATOM 566 O O . ALA A 1 81 ? 4.455 -35.089 122.336 1.00 22.03 78 ALA A O 1
ATOM 568 N N . GLY A 1 82 ? 3.117 -33.738 123.537 1.00 15.33 79 GLY A N 1
ATOM 569 C CA . GLY A 1 82 ? 4.166 -33.310 124.444 1.00 15.64 79 GLY A CA 1
ATOM 570 C C . GLY A 1 82 ? 4.113 -34.198 125.677 1.00 19.43 79 GLY A C 1
ATOM 571 O O . GLY A 1 82 ? 3.037 -34.638 126.084 1.00 18.84 79 GLY A O 1
ATOM 572 N N . LYS A 1 83 ? 5.271 -34.468 126.273 1.00 19.23 80 LYS A N 1
ATOM 573 C CA . LYS A 1 83 ? 5.335 -35.352 127.441 1.00 21.26 80 LYS A CA 1
ATOM 574 C C . LYS A 1 83 ? 6.036 -34.684 128.618 1.00 19.37 80 LYS A C 1
ATOM 575 O O . LYS A 1 83 ? 6.795 -33.739 128.434 1.00 17.03 80 LYS A O 1
ATOM 581 N N . LEU A 1 84 ? 5.787 -35.184 129.826 1.00 16.38 81 LEU A N 1
ATOM 582 C CA . LEU A 1 84 ? 6.498 -34.695 131.002 1.00 19.63 81 LEU A CA 1
ATOM 583 C C . LEU A 1 84 ? 8.013 -34.653 130.750 1.00 19.07 81 LEU A C 1
ATOM 584 O O . LEU A 1 84 ? 8.572 -35.590 130.187 1.00 24.85 81 LEU A O 1
ATOM 589 N N . ASP A 1 85 ? 8.628 -33.529 131.117 1.00 17.38 82 ASP A N 1
ATOM 5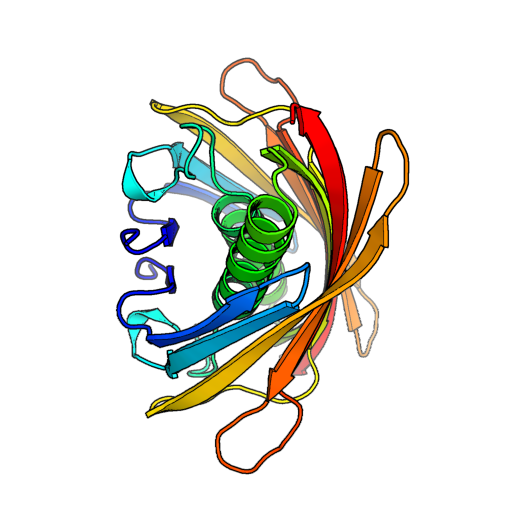90 C CA . ASP A 1 85 ? 10.071 -33.280 131.026 1.00 22.33 82 ASP A CA 1
ATOM 591 C C . ASP A 1 85 ? 10.569 -32.963 129.607 1.00 21.17 82 ASP A C 1
ATOM 592 O O . ASP A 1 85 ? 11.757 -32.685 129.431 1.00 21.35 82 ASP A O 1
ATOM 597 N N . ASP A 1 86 ? 9.684 -32.983 128.606 1.00 18.69 83 ASP A N 1
ATOM 598 C CA . ASP A 1 86 ? 10.053 -32.461 127.289 1.00 19.50 83 ASP A CA 1
ATOM 599 C C . ASP A 1 86 ? 10.511 -31.024 127.447 1.00 19.55 83 ASP A C 1
ATOM 600 O O . ASP A 1 86 ? 9.972 -30.287 128.267 1.00 17.78 83 ASP A O 1
ATOM 605 N N . VAL A 1 87 ? 11.508 -30.620 126.667 1.00 18.57 84 VAL A N 1
ATOM 606 C CA . VAL A 1 87 ? 11.803 -29.207 126.527 1.00 14.23 84 VAL A CA 1
ATOM 607 C C . VAL A 1 87 ? 11.190 -28.774 125.203 1.00 17.96 84 VAL A C 1
ATOM 608 O O . VAL A 1 87 ? 11.501 -29.344 124.155 1.00 15.85 84 VAL A O 1
ATOM 612 N N . LEU A 1 88 ? 10.277 -27.810 125.275 1.00 13.85 85 LEU A N 1
ATOM 613 C CA . LEU A 1 88 ? 9.575 -27.326 124.094 1.00 14.32 85 LEU A CA 1
ATOM 614 C C . LEU A 1 88 ? 10.166 -26.012 123.635 1.00 12.80 85 LEU A C 1
ATOM 615 O O . LEU A 1 88 ? 10.324 -25.081 124.425 1.00 13.62 85 LEU A O 1
ATOM 620 N N . THR A 1 89 ? 10.487 -25.938 122.350 1.00 14.93 86 THR A N 1
ATOM 621 C CA . THR A 1 89 ? 10.949 -24.698 121.755 1.00 12.95 86 THR A CA 1
ATOM 622 C C . THR A 1 89 ? 9.805 -24.097 120.955 1.0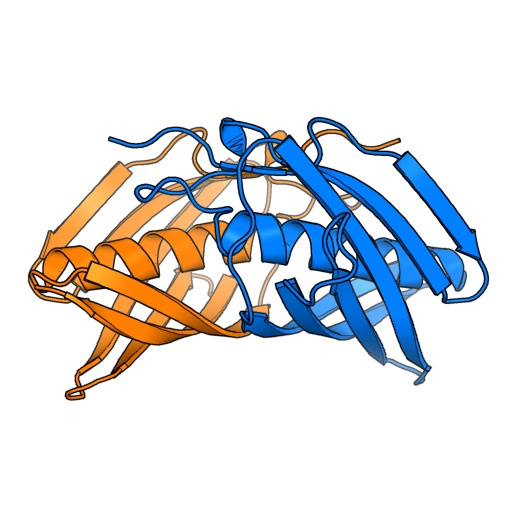0 11.19 86 THR A C 1
ATOM 623 O O . THR A 1 89 ? 9.312 -24.713 120.031 1.00 11.49 86 THR A O 1
ATOM 627 N N . ILE A 1 90 ? 9.416 -22.889 121.341 1.00 13.52 87 ILE A N 1
ATOM 628 C CA . ILE A 1 90 ? 8.280 -22.179 120.775 1.00 11.81 87 ILE A CA 1
ATOM 629 C C . ILE A 1 90 ? 8.828 -21.057 119.920 1.00 13.22 87 ILE A C 1
ATOM 630 O O . ILE A 1 90 ? 9.421 -20.114 120.438 1.00 12.24 87 ILE A O 1
ATOM 635 N N . LYS A 1 91 ? 8.644 -21.173 118.613 1.00 11.43 88 LYS A N 1
ATOM 636 C CA . LYS A 1 91 ? 9.159 -20.179 117.677 1.00 13.76 88 LYS A CA 1
ATOM 637 C C . LYS A 1 91 ? 8.010 -19.464 117.012 1.00 14.09 88 LYS A C 1
ATOM 638 O O . LYS A 1 91 ? 7.201 -20.100 116.347 1.00 11.33 88 LYS A O 1
ATOM 644 N N . GLY A 1 92 ? 7.952 -18.146 117.172 1.00 11.67 89 GLY A N 1
ATOM 645 C CA . GLY A 1 92 ? 6.908 -17.367 116.533 1.00 11.99 89 GLY A CA 1
ATOM 646 C C . GLY A 1 92 ? 7.510 -16.348 115.584 1.00 13.92 89 GLY A C 1
ATOM 647 O O . GLY A 1 92 ? 8.606 -15.818 115.830 1.00 13.87 89 GLY A O 1
ATOM 648 N N . GLU A 1 93 ? 6.805 -16.076 114.498 1.00 14.10 90 GLU A N 1
ATOM 649 C CA . GLU A 1 93 ? 7.241 -15.024 113.600 1.00 16.85 90 GLU A CA 1
ATOM 650 C C . GLU A 1 93 ? 6.051 -14.353 112.944 1.00 17.78 90 GLU A C 1
ATOM 651 O O . GLU A 1 93 ? 5.008 -14.972 112.746 1.00 16.99 90 GLU A O 1
ATOM 657 N N . CYS A 1 94 ? 6.203 -13.074 112.625 1.00 16.92 91 CYS A N 1
ATOM 658 C CA . CYS A 1 94 ? 5.169 -12.362 111.903 1.00 14.28 91 CYS A CA 1
ATOM 659 C C . CYS A 1 94 ? 5.302 -12.666 110.428 1.00 17.80 91 CYS A C 1
ATOM 660 O O . CYS A 1 94 ? 6.306 -12.315 109.810 1.00 18.11 91 CYS A O 1
ATOM 663 N N . VAL A 1 95 ? 4.305 -13.331 109.863 1.00 16.86 92 VAL A N 1
ATOM 664 C CA . VAL A 1 95 ? 4.352 -13.657 108.448 1.00 17.84 92 VAL A CA 1
ATOM 665 C C . VAL A 1 95 ? 3.722 -12.548 107.636 1.00 19.46 92 VAL A C 1
ATOM 666 O O . VAL A 1 95 ? 4.039 -12.375 106.456 1.00 22.56 92 VAL A O 1
ATOM 670 N N . HIS A 1 96 ? 2.852 -11.774 108.267 1.00 18.03 93 HIS A N 1
ATOM 671 C CA . HIS A 1 96 ? 2.245 -10.652 107.571 1.00 18.07 93 HIS A CA 1
ATOM 672 C C . HIS A 1 96 ? 1.995 -9.501 108.515 1.00 19.21 93 HIS A C 1
ATOM 673 O O . HIS A 1 96 ? 1.331 -9.651 109.547 1.00 17.22 93 HIS A O 1
ATOM 680 N N . GLN A 1 97 ? 2.535 -8.341 108.157 1.00 18.25 94 GLN A N 1
ATOM 681 C CA . GLN A 1 97 ? 2.308 -7.140 108.948 1.00 18.92 94 GLN A CA 1
ATOM 682 C C . GLN A 1 97 ? 1.475 -6.159 108.150 1.00 29.42 94 GLN A C 1
ATOM 683 O O . GLN A 1 97 ? 1.998 -5.438 107.296 1.00 29.14 94 GLN A O 1
ATOM 689 N N . GLY A 1 98 ? 0.173 -6.161 108.411 1.00 28.54 95 GLY A N 1
ATOM 690 C CA . GLY A 1 98 ? -0.742 -5.243 107.760 1.00 31.11 95 GLY A CA 1
ATOM 691 C C . GLY A 1 98 ? -0.894 -3.978 108.580 1.00 36.19 95 GLY A C 1
ATOM 692 O O . GLY A 1 98 ? -0.179 -3.773 109.562 1.00 37.18 95 GLY A O 1
ATOM 693 N N . ARG A 1 99 ? -1.829 -3.123 108.186 1.00 38.37 96 ARG A N 1
ATOM 694 C CA . ARG A 1 99 ? -2.045 -1.872 108.902 1.00 41.67 96 ARG A CA 1
ATOM 695 C C . ARG A 1 99 ? -2.832 -2.072 110.195 1.00 40.13 96 ARG A C 1
ATOM 696 O O . ARG A 1 99 ? -2.417 -1.605 111.250 1.00 46.93 96 ARG A O 1
ATOM 704 N N . THR A 1 100 ? -3.960 -2.769 110.127 1.00 36.74 97 THR A N 1
ATOM 705 C CA . THR A 1 100 ? -4.781 -2.979 111.320 1.00 42.19 97 THR A CA 1
ATOM 706 C C . THR A 1 100 ? -4.564 -4.351 111.961 1.00 33.93 97 THR A C 1
ATOM 707 O O . THR A 1 100 ? -4.893 -4.562 113.130 1.00 35.84 97 THR A O 1
ATOM 711 N N . THR A 1 101 ? -4.018 -5.283 111.188 1.00 35.90 98 THR A N 1
ATOM 712 C CA . THR A 1 101 ? -3.887 -6.662 111.640 1.00 27.69 98 THR A CA 1
ATOM 713 C C . THR A 1 101 ? -2.516 -7.237 111.320 1.00 21.47 98 THR A C 1
ATOM 714 O O . THR A 1 101 ? -1.861 -6.833 110.358 1.00 25.80 98 THR A O 1
ATOM 718 N N . CYS A 1 102 ? -2.090 -8.191 112.140 1.00 22.24 99 CYS A N 1
ATOM 719 C CA . CYS A 1 102 ? -0.888 -8.957 111.880 1.00 17.91 99 CYS A CA 1
ATOM 720 C C . CYS A 1 102 ? -1.219 -10.440 111.902 1.00 19.36 99 CYS A C 1
ATOM 721 O O . CYS A 1 102 ? -2.123 -10.871 112.624 1.00 19.56 99 CYS A O 1
ATOM 724 N N . VAL A 1 103 ? -0.482 -11.216 111.122 1.00 14.05 100 VAL A N 1
ATOM 725 C CA . VAL A 1 103 ? -0.621 -12.666 111.172 1.00 15.38 100 VAL A CA 1
ATOM 726 C C . VAL A 1 103 ? 0.679 -13.307 111.645 1.00 13.46 100 VAL A C 1
ATOM 727 O O . VAL A 1 103 ? 1.729 -13.105 111.039 1.00 13.84 100 VAL A O 1
ATOM 731 N N . MET A 1 104 ? 0.598 -14.065 112.735 1.00 13.51 101 MET A N 1
ATOM 732 C CA . MET A 1 104 ? 1.769 -14.714 113.330 1.00 16.61 101 MET A CA 1
ATOM 733 C C . MET A 1 104 ? 1.692 -16.216 113.136 1.00 13.67 101 MET A C 1
ATOM 734 O O . MET A 1 104 ? 0.646 -16.802 113.399 1.00 14.77 101 MET A O 1
ATOM 739 N N . ASP A 1 105 ? 2.784 -16.832 112.701 1.00 9.49 102 ASP A N 1
ATOM 740 C CA . ASP A 1 105 ? 2.900 -18.291 112.737 1.00 13.31 102 ASP A CA 1
ATOM 741 C C . ASP A 1 105 ? 3.711 -18.689 113.966 1.00 15.39 102 ASP A C 1
ATOM 742 O O . ASP A 1 105 ? 4.749 -18.086 114.250 1.00 13.04 102 ASP A O 1
ATOM 747 N N . VAL A 1 106 ? 3.241 -19.690 114.699 1.00 10.13 103 VAL A N 1
ATOM 748 C CA . VAL A 1 106 ? 3.984 -20.163 115.874 1.00 10.79 103 VAL A CA 1
ATOM 749 C C . VAL A 1 106 ? 4.093 -21.672 115.811 1.00 14.37 103 VAL A C 1
ATOM 750 O O . VAL A 1 106 ? 3.095 -22.351 115.599 1.00 13.66 103 VAL A O 1
ATOM 754 N N . ASP A 1 107 ? 5.308 -22.190 115.986 1.00 12.75 104 ASP A N 1
ATOM 755 C CA . ASP A 1 107 ? 5.563 -23.623 115.825 1.00 15.77 104 ASP A CA 1
ATOM 756 C C . ASP A 1 107 ? 6.243 -24.129 117.075 1.00 14.16 104 ASP A C 1
ATOM 757 O O . ASP A 1 107 ? 7.134 -23.468 117.577 1.00 14.71 104 ASP A O 1
ATOM 762 N N . ILE A 1 108 ? 5.823 -25.283 117.584 1.00 10.99 105 ILE A N 1
ATOM 763 C CA . ILE A 1 108 ? 6.495 -25.868 118.729 1.00 10.80 105 ILE A CA 1
ATOM 764 C C . ILE A 1 108 ? 7.149 -27.193 118.358 1.00 12.69 105 ILE A C 1
ATOM 765 O O . ILE A 1 108 ? 6.519 -28.058 117.736 1.00 13.35 105 ILE A O 1
ATOM 770 N N . THR A 1 109 ? 8.422 -27.323 118.730 1.00 14.73 106 THR A N 1
ATOM 771 C CA . THR A 1 109 ? 9.186 -28.554 118.538 1.00 16.80 106 THR A CA 1
ATOM 772 C C . THR A 1 109 ? 9.695 -29.056 119.890 1.00 15.73 106 THR A C 1
ATOM 773 O O . THR A 1 109 ? 9.847 -28.270 120.825 1.00 18.65 106 THR A O 1
ATOM 777 N N . ASN A 1 110 ? 9.960 -30.355 120.010 1.00 17.47 107 ASN A N 1
ATOM 778 C CA . ASN A 1 110 ? 10.520 -30.842 121.269 1.00 16.27 107 ASN A CA 1
ATOM 779 C C . ASN A 1 110 ? 12.033 -30.945 121.169 1.00 21.51 107 ASN A C 1
ATOM 780 O O . ASN A 1 110 ? 12.607 -30.570 120.150 1.00 20.64 107 ASN A O 1
ATOM 785 N N . GLN A 1 111 ? 12.669 -31.460 122.225 1.00 22.83 108 GLN A N 1
ATOM 786 C CA . GLN A 1 111 ? 14.128 -31.471 122.333 1.00 24.65 108 GLN A CA 1
ATOM 787 C C . GLN A 1 111 ? 14.767 -32.421 121.324 1.00 28.62 108 GLN A C 1
ATOM 788 O O . GLN A 1 111 ? 15.982 -32.400 121.137 1.00 28.77 108 GLN A O 1
ATOM 794 N N . GLU A 1 112 ? 13.941 -33.241 120.678 1.00 26.82 109 GLU A N 1
ATOM 795 C CA . GLU A 1 112 ? 14.387 -34.153 119.623 1.00 28.67 109 GLU A CA 1
ATOM 796 C C . GLU A 1 112 ? 14.120 -33.569 118.239 1.00 30.55 109 GLU A C 1
ATOM 797 O O . GLU A 1 112 ? 14.295 -34.243 117.223 1.00 31.03 109 GLU A O 1
ATOM 803 N N . GLY A 1 113 ? 13.673 -32.319 118.203 1.00 25.57 110 GLY A N 1
ATOM 804 C CA . GLY A 1 113 ? 13.388 -31.646 116.948 1.00 26.14 110 GLY A CA 1
ATOM 805 C C . GLY A 1 113 ? 12.103 -32.105 116.283 1.00 26.24 110 GLY A C 1
ATOM 806 O O . GLY A 1 113 ? 11.831 -31.763 115.126 1.00 27.94 110 GLY A O 1
ATOM 807 N N . ARG A 1 114 ? 11.303 -32.884 117.004 1.00 24.63 111 ARG A N 1
ATOM 808 C CA . ARG A 1 114 ? 10.031 -33.353 116.472 1.00 23.72 111 ARG A CA 1
ATOM 809 C C . ARG A 1 114 ? 8.962 -32.266 116.576 1.00 21.66 111 ARG A C 1
ATOM 810 O O . ARG A 1 114 ? 8.890 -31.564 117.577 1.00 19.60 111 ARG A O 1
ATOM 818 N N . ASN A 1 115 ? 8.128 -32.139 115.547 1.00 21.88 112 ASN A N 1
ATOM 819 C CA . ASN A 1 115 ? 7.038 -31.161 115.555 1.00 20.34 112 ASN A CA 1
ATOM 820 C C . ASN A 1 115 ? 5.910 -31.533 116.511 1.00 17.34 112 ASN A C 1
ATOM 821 O O . ASN A 1 115 ? 5.313 -32.595 116.377 1.00 21.14 112 ASN A O 1
ATOM 826 N N . VAL A 1 116 ? 5.598 -30.651 117.462 1.00 14.98 113 VAL A N 1
ATOM 827 C CA . VAL A 1 116 ? 4.520 -30.912 118.418 1.00 13.84 113 VAL A CA 1
ATOM 828 C C . VAL A 1 116 ? 3.183 -30.269 117.998 1.00 15.05 113 VAL A C 1
ATOM 829 O O . VAL A 1 116 ? 2.137 -30.939 117.968 1.00 16.62 113 VAL A O 1
ATOM 833 N N . CYS A 1 117 ? 3.203 -28.981 117.673 1.00 12.77 114 CYS A N 1
ATOM 834 C CA . CYS A 1 117 ? 1.979 -28.320 117.212 1.00 10.94 114 CYS A CA 1
ATOM 835 C C . CYS A 1 117 ? 2.339 -27.055 116.432 1.00 13.72 114 CYS A C 1
ATOM 836 O O . CYS A 1 117 ? 3.465 -26.578 116.522 1.00 13.87 114 CYS A O 1
ATOM 839 N N . LYS A 1 118 ? 1.390 -26.551 115.640 1.00 12.17 115 LYS A N 1
ATOM 840 C CA . LYS A 1 118 ? 1.590 -25.369 114.801 1.00 12.07 115 LYS A CA 1
ATOM 841 C C . LYS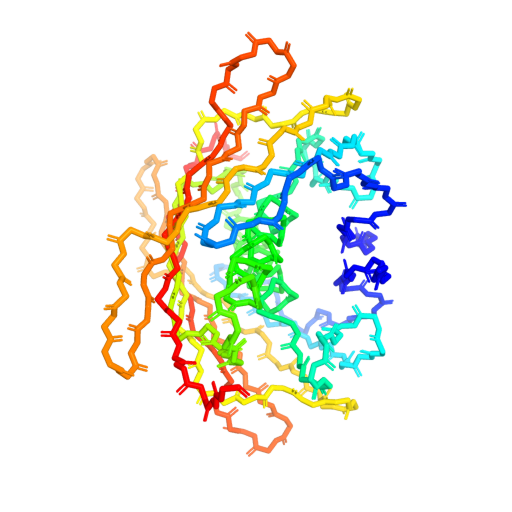 A 1 118 ? 0.339 -24.520 114.905 1.00 12.13 115 LYS A C 1
ATOM 842 O O . LYS A 1 118 ? -0.764 -25.049 114.868 1.00 13.55 115 LYS A O 1
ATOM 848 N N . ALA A 1 119 ? 0.485 -23.206 115.044 1.00 10.05 116 ALA A N 1
ATOM 849 C CA . ALA A 1 119 ? -0.699 -22.367 115.175 1.00 11.27 116 ALA A CA 1
ATOM 850 C C . ALA A 1 119 ? -0.534 -21.096 114.377 1.00 12.69 116 ALA A C 1
ATOM 851 O O . ALA A 1 119 ? 0.581 -20.685 114.100 1.00 13.48 116 ALA A O 1
ATOM 853 N N . THR A 1 120 ? -1.650 -20.483 113.996 1.00 9.89 117 THR A N 1
ATOM 854 C CA . THR A 1 120 ? -1.600 -19.213 113.298 1.00 10.09 117 THR A CA 1
ATOM 855 C C . THR A 1 120 ? -2.520 -18.260 114.023 1.00 12.60 117 THR A C 1
ATOM 856 O O . THR A 1 120 ? -3.669 -18.598 114.319 1.00 13.42 117 THR A O 1
ATOM 860 N N . PHE A 1 121 ? -1.993 -17.082 114.340 1.00 10.70 118 PHE A N 1
ATOM 861 C CA . PHE A 1 121 ? -2.727 -16.069 115.076 1.00 9.50 118 PHE A CA 1
ATOM 862 C C . PHE A 1 121 ? -3.018 -14.839 114.241 1.00 12.88 118 PHE A C 1
ATOM 863 O O . PHE A 1 121 ? -2.121 -14.311 113.600 1.00 13.54 118 PHE A O 1
ATOM 871 N N . THR A 1 122 ? -4.276 -14.397 114.265 1.00 13.59 119 THR A N 1
ATOM 872 C CA . THR A 1 122 ? -4.679 -13.157 113.629 1.00 12.06 119 THR A CA 1
ATOM 873 C C . THR A 1 122 ? -4.851 -12.114 114.712 1.00 16.21 119 THR A C 1
ATOM 874 O O . THR A 1 122 ? -5.812 -12.155 115.478 1.00 14.68 119 THR A O 1
ATOM 878 N N . MET A 1 123 ? -3.899 -11.192 114.780 1.00 21.56 120 MET A N 1
ATOM 879 C CA . MET A 1 123 ? -3.878 -10.191 115.837 1.00 21.70 120 MET A CA 1
ATOM 880 C C . MET A 1 123 ? -4.365 -8.847 115.313 1.00 22.45 120 MET A C 1
ATOM 881 O O . MET A 1 123 ? -4.078 -8.475 114.183 1.00 25.03 120 MET A O 1
ATOM 886 N N . PHE A 1 124 ? -5.103 -8.129 116.149 1.00 31.01 121 PHE A N 1
ATOM 887 C CA . PHE A 1 124 ? -5.559 -6.783 115.830 1.00 31.77 121 PHE A CA 1
ATOM 888 C C . PHE A 1 124 ? -4.616 -5.780 116.491 1.00 32.23 121 PHE A C 1
ATOM 889 O O . PHE A 1 124 ? -4.458 -5.783 117.711 1.00 31.20 121 PHE A O 1
ATOM 897 N N . VAL A 1 125 ? -3.961 -4.955 115.678 1.00 35.46 122 VAL A N 1
ATOM 898 C CA . VAL A 1 125 ? -3.038 -3.949 116.190 1.00 36.39 122 VAL A CA 1
ATOM 899 C C . VAL A 1 125 ? -3.829 -2.816 116.833 1.00 37.30 122 VAL A C 1
ATOM 900 O O . VAL A 1 125 ? -4.635 -2.161 116.174 1.00 38.70 122 VAL A O 1
ATOM 904 N N . THR A 1 126 ? -3.609 -2.593 118.123 1.00 39.11 123 THR A N 1
ATOM 905 C CA . THR A 1 126 ? -4.363 -1.579 118.849 1.00 38.51 123 THR A CA 1
ATOM 906 C C . THR A 1 126 ? -3.618 -0.244 118.901 1.00 43.10 123 THR A C 1
ATOM 907 O O . THR A 1 126 ? -4.238 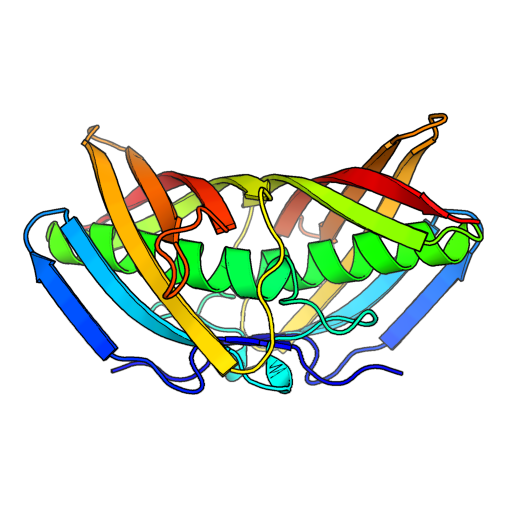0.824 118.911 1.00 45.49 123 THR A O 1
ATOM 911 N N . GLY A 1 127 ? -2.291 -0.304 118.917 1.00 39.97 124 GLY A N 1
ATOM 912 C CA . GLY A 1 127 ? -1.481 0.901 118.965 1.00 41.56 124 GLY A CA 1
ATOM 913 C C . GLY A 1 127 ? -0.019 0.640 118.666 1.00 42.83 124 GLY A C 1
ATOM 914 O O . GLY A 1 127 ? 0.377 -0.504 118.435 1.00 34.11 124 GLY A O 1
ATOM 915 N N . GLN A 1 128 ? 0.781 1.706 118.675 1.00 39.86 125 GLN A N 1
ATOM 916 C CA . GLN A 1 128 ? 2.209 1.613 118.379 1.00 40.76 125 GLN A CA 1
ATOM 917 C C . GLN A 1 128 ? 3.056 1.425 119.639 1.00 38.71 125 GLN A C 1
ATOM 918 O O . GLN A 1 128 ? 2.661 1.815 120.737 1.00 41.66 125 GLN A O 1
ATOM 924 N N . HIS B 1 8 ? 9.746 -10.125 132.124 1.00 32.93 5 HIS B N 1
ATOM 925 C CA . HIS B 1 8 ? 9.198 -11.160 132.990 1.00 27.03 5 HIS B CA 1
ATOM 926 C C . HIS B 1 8 ? 7.670 -11.155 132.967 1.00 36.28 5 HIS B C 1
ATOM 927 O O . HIS B 1 8 ? 7.040 -10.105 132.832 1.00 35.94 5 HIS B O 1
ATOM 934 N N . PHE B 1 9 ? 7.087 -12.344 133.093 1.00 30.35 6 PHE B N 1
ATOM 935 C CA . PHE B 1 9 ? 5.649 -12.500 133.279 1.00 25.32 6 PHE B CA 1
ATOM 936 C C . PHE B 1 9 ? 5.381 -13.755 134.098 1.00 23.61 6 PHE B C 1
ATOM 937 O O . PHE B 1 9 ? 6.165 -14.705 134.072 1.00 25.08 6 PHE B O 1
ATOM 945 N N . ASP B 1 10 ? 4.284 -13.755 134.845 1.00 23.86 7 ASP B N 1
ATOM 946 C CA . ASP B 1 10 ? 3.974 -14.888 135.698 1.00 22.61 7 ASP B CA 1
ATOM 947 C C . ASP B 1 10 ? 3.240 -15.956 134.898 1.00 18.14 7 ASP B C 1
ATOM 948 O O . ASP B 1 10 ? 2.876 -15.734 133.742 1.00 23.79 7 ASP B O 1
ATOM 953 N N . ALA B 1 11 ? 3.056 -17.121 135.506 1.00 19.53 8 ALA B N 1
ATOM 954 C CA . ALA B 1 11 ? 2.368 -18.214 134.833 1.00 18.24 8 ALA B CA 1
ATOM 955 C C . ALA B 1 11 ? 0.932 -17.818 134.496 1.00 20.25 8 ALA B C 1
ATOM 956 O O . ALA B 1 11 ? 0.337 -16.983 135.171 1.00 18.00 8 ALA B O 1
ATOM 958 N N . ILE B 1 12 ? 0.409 -18.399 133.419 1.00 13.65 9 ILE B N 1
ATOM 959 C CA . ILE B 1 12 ? -0.996 -18.261 133.040 1.00 13.02 9 ILE B CA 1
ATOM 960 C C . ILE B 1 12 ? -1.708 -19.545 133.410 1.00 13.54 9 ILE B C 1
ATOM 961 O O . ILE B 1 12 ? -1.306 -20.622 132.990 1.00 13.52 9 ILE B O 1
ATOM 966 N N . SER B 1 13 ? -2.759 -19.432 134.212 1.00 11.85 10 SER B N 1
ATOM 967 C CA . SER B 1 13 ? -3.405 -20.597 134.773 1.00 13.80 10 SER B CA 1
ATOM 968 C C . SER B 1 13 ? -4.899 -20.575 134.458 1.00 12.52 10 SER B C 1
ATOM 969 O O . SER B 1 13 ? -5.478 -19.516 134.236 1.00 11.37 10 SER B O 1
ATOM 972 N N . ALA B 1 14 ? -5.493 -21.758 134.416 1.00 11.68 11 ALA B N 1
ATOM 973 C CA . ALA B 1 14 ? -6.921 -21.920 134.123 1.00 13.80 11 ALA B CA 1
ATOM 974 C C . ALA B 1 14 ? -7.501 -22.990 135.031 1.00 12.40 11 ALA B C 1
ATOM 975 O O . ALA B 1 14 ? -6.860 -24.015 135.257 1.00 17.17 11 ALA B O 1
ATOM 977 N N . PHE B 1 15 ? -8.705 -22.743 135.549 1.00 10.68 12 PHE B N 1
ATOM 978 C CA . PHE B 1 15 ? -9.405 -23.653 136.471 1.00 10.89 12 PHE B CA 1
ATOM 979 C C . PHE B 1 15 ? -8.789 -23.701 137.874 1.00 13.68 12 PHE B C 1
ATOM 980 O O . PHE B 1 15 ? -8.730 -24.758 138.512 1.00 15.36 12 PHE B O 1
ATOM 988 N N . GLU B 1 16 ? -8.376 -22.543 138.367 1.00 14.30 13 GLU B N 1
ATOM 989 C CA . GLU B 1 16 ? -8.044 -22.402 139.789 1.00 12.62 13 GLU B CA 1
ATOM 990 C C . GLU B 1 16 ? -9.324 -22.520 140.613 1.00 17.44 13 GLU B C 1
ATOM 991 O O . GLU B 1 16 ? -9.298 -22.846 141.800 1.00 17.47 13 GLU B O 1
ATOM 997 N N . ASN B 1 17 ? -10.446 -22.260 139.951 1.00 17.95 14 ASN B N 1
ATOM 998 C CA . ASN B 1 17 ? -11.773 -22.437 140.519 1.00 18.30 14 ASN B CA 1
ATOM 999 C C . ASN B 1 17 ? -12.708 -22.823 139.382 1.00 18.51 14 ASN B C 1
ATOM 1000 O O . ASN B 1 17 ? -12.475 -22.423 138.244 1.00 17.60 14 ASN B O 1
ATOM 1005 N N . TYR B 1 18 ? -13.747 -23.600 139.674 1.00 16.18 15 TYR B N 1
ATOM 1006 C CA . TYR B 1 18 ? -14.761 -23.912 138.665 1.00 17.20 15 TYR B CA 1
ATOM 1007 C C . TYR B 1 18 ? -15.931 -24.631 139.309 1.00 20.61 15 TYR B C 1
ATOM 1008 O O . TYR B 1 18 ? -15.818 -25.161 140.412 1.00 18.02 15 TYR B O 1
ATOM 1017 N N . GLU B 1 19 ? -17.056 -24.630 138.610 1.00 18.52 16 GLU B N 1
ATOM 1018 C CA . GLU B 1 19 ? -18.209 -25.413 139.022 1.00 23.46 16 GLU B CA 1
ATOM 1019 C C . GLU B 1 19 ? -18.772 -26.111 137.802 1.00 17.50 16 GLU B C 1
ATOM 1020 O O . GLU B 1 19 ? -19.120 -25.458 136.826 1.00 19.30 16 GLU B O 1
ATOM 1026 N N . ILE B 1 20 ? -18.835 -27.436 137.832 1.00 16.38 17 ILE B N 1
ATOM 1027 C CA . ILE B 1 20 ? -19.491 -28.153 136.746 1.00 18.21 17 ILE B CA 1
ATOM 1028 C C . ILE B 1 20 ? -20.994 -28.134 136.996 1.00 25.22 17 ILE B C 1
ATOM 1029 O O . ILE B 1 20 ? -21.463 -28.661 138.004 1.00 23.53 17 ILE B O 1
ATOM 1034 N N . GLU B 1 21 ? -21.739 -27.497 136.097 1.00 18.24 18 GLU B N 1
ATOM 1035 C CA . GLU B 1 21 ? -23.190 -27.394 136.225 1.00 22.06 18 GLU B CA 1
ATOM 1036 C C . GLU B 1 21 ? -23.879 -28.556 135.535 1.00 27.39 18 GLU B C 1
ATOM 1037 O O . GLU B 1 21 ? -24.833 -29.127 136.066 1.00 29.07 18 GLU B O 1
ATOM 1043 N N . LYS B 1 22 ? -23.390 -28.906 134.350 1.00 20.54 19 LYS B N 1
ATOM 1044 C CA . LYS B 1 22 ? -23.995 -29.965 133.561 1.00 22.20 19 LYS B CA 1
ATOM 1045 C C . LYS B 1 22 ? -22.953 -30.749 132.775 1.00 24.60 19 LYS B C 1
ATOM 1046 O O . LYS B 1 22 ? -22.044 -30.177 132.171 1.00 21.90 19 LYS B O 1
ATOM 1052 N N . MET B 1 23 ? -23.094 -32.066 132.778 1.00 18.98 20 MET B N 1
ATOM 1053 C CA . MET B 1 23 ? -22.215 -32.915 131.994 1.00 22.96 20 MET B CA 1
ATOM 1054 C C . MET B 1 23 ? -22.976 -34.184 131.626 1.00 28.68 20 MET B C 1
ATOM 1055 O O . MET B 1 23 ? -22.973 -35.154 132.383 1.00 32.13 20 MET B O 1
ATOM 1060 N N . ARG B 1 24 ? -23.648 -34.165 130.475 1.00 25.65 21 ARG B N 1
ATOM 1061 C CA . ARG B 1 24 ? -24.519 -35.274 130.081 1.00 30.25 21 ARG B CA 1
ATOM 1062 C C . ARG B 1 24 ? -24.663 -35.427 128.565 1.00 25.73 21 ARG B C 1
ATOM 1063 O O . ARG B 1 24 ? -25.079 -34.498 127.879 1.00 26.25 21 ARG B O 1
ATOM 1071 N N . ASP B 1 25 ? -24.314 -36.609 128.062 1.00 25.65 22 ASP B N 1
ATOM 1072 C CA . ASP B 1 25 ? -24.555 -37.011 126.670 1.00 27.92 22 ASP B CA 1
ATOM 1073 C C . ASP B 1 25 ? -24.239 -35.942 125.629 1.00 26.32 22 ASP B C 1
ATOM 1074 O O . ASP B 1 25 ? -25.083 -35.605 124.806 1.00 29.16 22 ASP B O 1
ATOM 1079 N N . GLY B 1 26 ? -23.024 -35.408 125.673 1.00 24.32 23 GLY B N 1
ATOM 1080 C CA . GLY B 1 26 ? -22.563 -34.505 124.638 1.00 22.57 23 GLY B CA 1
ATOM 1081 C C . GLY B 1 26 ? -22.822 -33.043 124.924 1.00 19.84 23 GLY B C 1
ATOM 1082 O O . GLY B 1 26 ? -22.609 -32.207 124.047 1.00 21.11 23 GLY B O 1
ATOM 1083 N N . HIS B 1 27 ? -23.297 -32.735 126.128 1.00 20.48 24 HIS B N 1
ATOM 1084 C CA . HIS B 1 27 ? -23.564 -31.349 126.508 1.00 21.94 24 HIS B CA 1
ATOM 1085 C C . HIS B 1 27 ? -22.993 -31.024 127.876 1.00 22.30 24 HIS B C 1
ATOM 1086 O O . HIS B 1 27 ? -23.279 -31.694 128.864 1.00 22.77 24 HIS B O 1
ATOM 1093 N N . VAL B 1 28 ? -22.203 -29.959 127.925 1.00 20.59 25 VAL B N 1
ATOM 1094 C CA . VAL B 1 28 ? -21.452 -29.616 129.118 1.00 17.86 25 VAL B CA 1
ATOM 1095 C C . VAL B 1 28 ? -21.620 -28.137 129.413 1.00 16.54 25 VAL B C 1
ATOM 1096 O O . VAL B 1 28 ? -21.608 -27.317 128.498 1.00 17.56 25 VAL B O 1
ATOM 1100 N N . VAL B 1 29 ? -21.824 -27.803 130.681 1.00 16.35 26 VAL B N 1
ATOM 1101 C CA . VAL B 1 29 ? -21.789 -26.418 131.122 1.00 14.14 26 VAL B CA 1
ATOM 1102 C C . VAL B 1 29 ? -20.914 -26.305 132.381 1.00 16.78 26 VAL B C 1
ATOM 1103 O O . VAL B 1 29 ? -21.100 -27.054 133.350 1.00 17.88 26 VAL B O 1
ATOM 1107 N N . VAL B 1 30 ? -19.961 -25.373 132.361 1.00 15.77 27 VAL B N 1
ATOM 1108 C CA . VAL B 1 30 ? -19.045 -25.160 133.487 1.00 16.71 27 VAL B CA 1
ATOM 1109 C C . VAL B 1 30 ? -18.890 -23.663 133.708 1.00 14.83 27 VAL B C 1
ATOM 1110 O O . VAL B 1 30 ? -18.773 -22.905 132.748 1.00 16.16 27 VAL B O 1
ATOM 1114 N N . THR B 1 31 ? -18.906 -23.233 134.965 1.00 13.27 28 THR B N 1
ATOM 1115 C CA . THR B 1 31 ? -18.666 -21.829 135.275 1.00 14.48 28 THR B CA 1
ATOM 1116 C C . THR B 1 31 ? -17.322 -21.646 135.974 1.00 16.36 28 THR B C 1
ATOM 1117 O O . THR B 1 31 ? -16.803 -22.576 136.589 1.00 16.25 28 THR B O 1
ATOM 1121 N N . THR B 1 32 ? -16.760 -20.447 135.860 1.00 15.19 29 THR B N 1
ATOM 1122 C CA . THR B 1 32 ? -15.488 -20.143 136.504 1.00 15.83 29 THR B CA 1
ATOM 1123 C C . THR B 1 32 ? -15.375 -18.637 136.685 1.00 15.48 29 THR B C 1
ATOM 1124 O O . THR B 1 32 ? -15.942 -17.879 135.908 1.00 16.01 29 THR B O 1
ATOM 1128 N N . LYS B 1 33 ? -14.650 -18.204 137.712 1.00 15.16 30 LYS B N 1
ATOM 1129 C CA . LYS B 1 33 ? -14.455 -16.777 137.945 1.00 14.08 30 LYS B CA 1
ATOM 1130 C C . LYS B 1 33 ? -13.045 -16.346 137.533 1.00 13.23 30 LYS B C 1
ATOM 1131 O O . LYS B 1 33 ? -12.063 -16.959 137.951 1.00 15.41 30 LYS B O 1
ATOM 1137 N N . VAL B 1 34 ? -12.956 -15.285 136.735 1.00 14.46 31 VAL B N 1
ATOM 1138 C CA . VAL B 1 34 ? -11.672 -14.763 136.258 1.00 13.18 31 VAL B CA 1
ATOM 1139 C C . VAL B 1 34 ? -10.855 -14.184 137.419 1.00 16.42 31 VAL B C 1
ATOM 1140 O O . VAL B 1 34 ? -11.364 -13.384 138.206 1.00 17.17 31 VAL B O 1
ATOM 1144 N N . VAL B 1 35 ? -9.599 -14.604 137.538 1.00 16.72 32 VAL B N 1
ATOM 1145 C CA . VAL B 1 35 ? -8.745 -14.127 138.621 1.00 15.85 32 VAL B CA 1
ATOM 1146 C C . VAL B 1 35 ? -7.453 -13.557 138.035 1.00 18.81 32 VAL B C 1
ATOM 1147 O O . VAL B 1 35 ? -7.305 -13.493 136.820 1.00 14.82 32 VAL B O 1
ATOM 1151 N N . ASN B 1 36 ? -6.522 -13.129 138.884 1.00 14.00 33 ASN B N 1
ATOM 1152 C CA . ASN B 1 36 ? -5.325 -12.468 138.380 1.00 15.43 33 ASN B CA 1
ATOM 1153 C C . ASN B 1 36 ? -4.468 -13.375 137.510 1.00 14.33 33 ASN B C 1
ATOM 1154 O O . ASN B 1 36 ? -3.870 -12.911 136.551 1.00 19.08 33 ASN B O 1
ATOM 1159 N N . SER B 1 37 ? -4.404 -14.662 137.837 1.00 13.99 34 SER B N 1
ATOM 1160 C CA . SER B 1 37 ? -3.585 -15.581 137.030 1.00 15.41 34 SER B CA 1
ATOM 1161 C C . SER B 1 37 ? -4.197 -15.839 135.647 1.00 14.32 34 SER B C 1
ATOM 1162 O O . SER B 1 37 ? -3.555 -16.456 134.791 1.00 12.05 34 SER B O 1
ATOM 1165 N N . SER B 1 38 ? -5.439 -15.392 135.460 1.00 13.98 35 SER B N 1
ATOM 1166 C CA . SER B 1 38 ? -6.171 -15.549 134.192 1.00 12.26 35 SER B CA 1
ATOM 1167 C C . SER B 1 38 ? -5.796 -14.497 133.153 1.00 14.67 35 SER B C 1
ATOM 1168 O O . SER B 1 38 ? -6.141 -14.631 131.971 1.00 15.16 35 SER B O 1
ATOM 1171 N N . LEU B 1 39 ? -5.136 -13.427 133.597 1.00 12.09 36 LEU B N 1
ATOM 1172 C CA . LEU B 1 39 ? -5.031 -12.203 132.796 1.00 14.92 36 LEU B CA 1
ATOM 1173 C C . LEU B 1 39 ? -3.753 -12.093 131.961 1.00 13.88 36 LEU B C 1
ATOM 1174 O O . LEU B 1 39 ? -2.754 -12.758 132.233 1.00 17.41 36 LEU B O 1
ATOM 1179 N N . ASN B 1 40 ? -3.792 -11.226 130.954 1.00 16.21 37 ASN B N 1
ATOM 1180 C CA . ASN B 1 40 ? -2.601 -10.923 130.170 1.00 18.35 37 ASN B CA 1
ATOM 1181 C C . ASN B 1 40 ? -1.969 -9.588 130.581 1.00 25.89 37 ASN B C 1
ATOM 1182 O O . ASN B 1 40 ? -2.387 -8.985 131.582 1.00 24.32 37 ASN B O 1
ATOM 1187 N N . TYR B 1 41 ? -0.995 -9.127 129.787 1.00 25.86 38 TYR B N 1
ATOM 1188 C CA . TYR B 1 41 ? -0.271 -7.869 130.036 1.00 27.34 38 TYR B CA 1
ATOM 1189 C C . TYR B 1 41 ? -1.203 -6.686 130.240 1.00 26.69 38 TYR B C 1
ATOM 1190 O O . TYR B 1 41 ? -0.920 -5.789 131.036 1.00 29.48 38 TYR B O 1
ATOM 1199 N N . TYR B 1 42 ? -2.292 -6.665 129.480 1.00 24.25 39 TYR B N 1
ATOM 1200 C CA . TYR B 1 42 ? -3.170 -5.508 129.436 1.00 25.32 39 TYR B CA 1
ATOM 1201 C C . TYR B 1 42 ? -4.295 -5.578 130.461 1.00 23.73 39 TYR B C 1
ATOM 1202 O O . TYR B 1 42 ? -5.125 -4.676 130.534 1.00 28.38 39 TYR B O 1
ATOM 1211 N N . GLY B 1 43 ? -4.329 -6.655 131.237 1.00 25.14 40 GLY B N 1
ATOM 1212 C CA . GLY B 1 43 ? -5.326 -6.805 132.281 1.00 21.77 40 GLY B CA 1
ATOM 1213 C C . GLY B 1 43 ? -6.631 -7.411 131.814 1.00 24.77 40 GLY B C 1
ATOM 1214 O O . GLY B 1 43 ? -7.640 -7.346 132.518 1.00 25.22 40 GLY B O 1
ATOM 1215 N N . ASN B 1 44 ? -6.623 -7.992 130.618 1.00 24.54 41 ASN B N 1
ATOM 1216 C CA . ASN B 1 44 ? -7.787 -8.709 130.113 1.00 21.29 41 ASN B CA 1
ATOM 1217 C C . ASN B 1 44 ? -7.560 -10.210 130.251 1.00 18.16 41 ASN B C 1
ATOM 1218 O O . ASN B 1 44 ? -6.429 -10.647 130.443 1.00 20.43 41 ASN B O 1
ATOM 1223 N N . ALA B 1 45 ? -8.624 -10.999 130.177 1.00 16.01 42 ALA B N 1
ATOM 1224 C CA . ALA B 1 45 ? -8.457 -12.445 130.225 1.00 15.21 42 ALA B CA 1
ATOM 1225 C C . ALA B 1 45 ? -7.561 -12.866 129.064 1.00 14.23 42 ALA B C 1
ATOM 1226 O O . ALA B 1 45 ? -7.800 -12.481 127.913 1.00 16.58 42 ALA B O 1
ATOM 1228 N N . HIS B 1 46 ? -6.534 -13.647 129.375 1.00 12.46 43 HIS B N 1
ATOM 1229 C CA . HIS B 1 46 ? -5.529 -14.058 128.396 1.00 12.30 43 HIS B CA 1
ATOM 1230 C C . HIS B 1 46 ? -6.179 -14.941 127.327 1.00 10.54 43 HIS B C 1
ATOM 1231 O O . HIS B 1 46 ? -7.014 -15.777 127.651 1.00 10.66 43 HIS B O 1
ATOM 1238 N N . GLY B 1 47 ? -5.829 -14.735 126.062 1.00 9.93 44 GLY B N 1
ATOM 1239 C CA . GLY B 1 47 ? -6.404 -15.548 124.998 1.00 10.62 44 GLY B CA 1
ATOM 1240 C C . GLY B 1 47 ? -6.156 -17.030 125.226 1.00 9.83 44 GLY B C 1
ATOM 1241 O O . GLY B 1 47 ? -6.968 -17.878 124.851 1.00 9.52 44 GLY B O 1
ATOM 1242 N N . GLY B 1 48 ? -5.022 -17.351 125.837 1.00 8.03 45 GLY B N 1
ATOM 1243 C CA . GLY B 1 48 ? -4.695 -18.737 126.112 1.00 9.28 45 GLY B CA 1
ATOM 1244 C C . GLY B 1 48 ? -5.527 -19.290 127.248 1.00 10.34 45 GLY B C 1
ATOM 1245 O O . GLY B 1 48 ? -5.904 -20.466 127.257 1.00 9.66 45 GLY B O 1
ATOM 1246 N N . TYR B 1 49 ? -5.793 -18.440 128.232 1.00 8.58 46 TYR B N 1
ATOM 1247 C CA . TYR B 1 49 ? -6.676 -18.811 129.332 1.00 8.86 46 TYR B CA 1
ATOM 1248 C C . TYR B 1 49 ? -8.063 -19.148 128.798 1.00 7.95 46 TYR B C 1
ATOM 1249 O O . TYR B 1 49 ? -8.634 -20.198 129.116 1.00 8.08 46 TYR B O 1
ATOM 1258 N N . LEU B 1 50 ? -8.600 -18.264 127.970 1.00 9.31 47 LEU B N 1
ATOM 1259 C CA . LEU B 1 5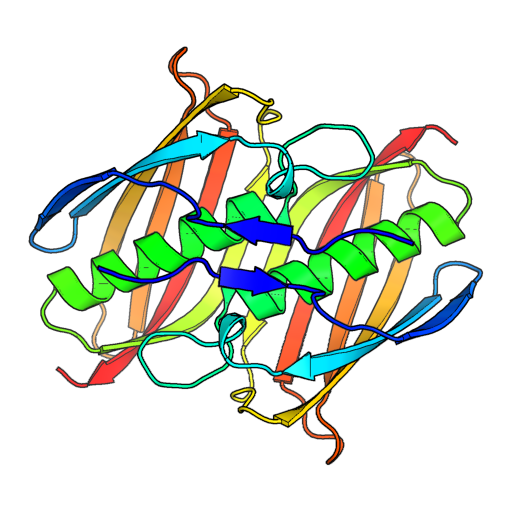0 ? -9.932 -18.491 127.413 1.00 8.12 47 LEU B CA 1
ATOM 1260 C C . LEU B 1 50 ? -9.949 -19.759 126.561 1.00 8.29 47 LEU B C 1
ATOM 1261 O O . LEU B 1 50 ? -10.873 -20.547 126.651 1.00 9.33 47 LEU B O 1
ATOM 1266 N N . PHE B 1 51 ? -8.917 -19.958 125.745 1.00 8.00 48 PHE B N 1
ATOM 1267 C CA . PHE B 1 51 ? -8.854 -21.164 124.920 1.00 7.19 48 PHE B CA 1
ATOM 1268 C C . PHE B 1 51 ? -8.801 -22.397 125.812 1.00 8.82 48 PHE B C 1
ATOM 1269 O O . PHE B 1 51 ? -9.397 -23.422 125.487 1.00 9.58 48 PHE B O 1
ATOM 1277 N N . THR B 1 52 ? -8.053 -22.325 126.913 1.00 6.74 49 THR B N 1
ATOM 1278 C CA . THR B 1 52 ? -7.908 -23.510 127.740 1.00 7.23 49 THR B CA 1
ATOM 1279 C C . THR B 1 52 ? -9.241 -23.867 128.394 1.00 9.14 49 THR B C 1
ATOM 1280 O O . THR B 1 52 ? -9.591 -25.041 128.492 1.00 9.46 49 THR B O 1
ATOM 1284 N N . LEU B 1 53 ? -9.981 -22.853 128.832 1.00 7.58 50 LEU B N 1
ATOM 1285 C CA . LEU B 1 53 ? -11.356 -23.081 129.302 1.00 8.94 50 LEU B CA 1
ATOM 1286 C C . LEU B 1 53 ? -12.159 -23.865 128.250 1.00 11.37 50 LEU B C 1
ATOM 1287 O O . LEU B 1 53 ? -12.810 -24.860 128.567 1.00 10.20 50 LEU B O 1
ATOM 1292 N N . CYS B 1 54 ? -12.095 -23.427 126.995 1.00 9.97 51 CYS B N 1
ATOM 1293 C CA . CYS B 1 54 ? -12.851 -24.105 125.936 1.00 11.73 51 CYS B CA 1
ATOM 1294 C C . CYS B 1 54 ? -12.354 -25.531 125.683 1.00 10.96 51 CYS B C 1
ATOM 1295 O O . CYS B 1 54 ? -13.146 -26.452 125.464 1.00 10.06 51 CYS B O 1
ATOM 1298 N N . ALA B 1 55 ? -11.038 -25.708 125.691 1.00 8.65 52 ALA B N 1
ATOM 1299 C CA . ALA B 1 55 ? -10.444 -27.002 125.385 1.00 9.81 52 ALA B CA 1
ATOM 1300 C C . ALA B 1 55 ? -10.753 -28.037 126.455 1.00 9.86 52 ALA B C 1
ATOM 1301 O O . ALA B 1 55 ? -10.997 -29.208 126.153 1.00 10.12 52 ALA B O 1
ATOM 1303 N N . GLN B 1 56 ? -10.718 -27.612 127.709 1.00 9.01 53 GLN B N 1
ATOM 1304 C CA . GLN B 1 56 ? -11.070 -28.522 128.789 1.00 11.77 53 GLN B CA 1
ATOM 1305 C C . GLN B 1 56 ? -12.534 -28.967 128.673 1.00 13.23 53 GLN B C 1
ATOM 1306 O O . GLN B 1 56 ? -12.857 -30.155 128.806 1.00 12.97 53 GLN B O 1
ATOM 1312 N N . ILE B 1 57 ? -13.416 -28.019 128.385 1.00 11.88 54 ILE B N 1
ATOM 1313 C CA . ILE B 1 57 ? -14.836 -28.361 128.263 1.00 12.57 54 ILE B CA 1
ATOM 1314 C C . ILE B 1 57 ? -15.081 -29.228 127.022 1.00 12.97 54 ILE B C 1
ATOM 1315 O O . ILE B 1 57 ? -15.909 -30.146 127.058 1.00 13.72 54 ILE B O 1
ATOM 1320 N N . SER B 1 58 ? -14.338 -28.995 125.940 1.00 10.58 55 SER B N 1
ATOM 1321 C CA . SER B 1 58 ? -14.428 -29.891 124.786 1.00 11.55 55 SER B CA 1
ATOM 1322 C C . SER B 1 58 ? -14.110 -31.344 125.162 1.00 14.82 55 SER B C 1
ATOM 1323 O O . SER B 1 58 ? -14.802 -32.271 124.738 1.00 16.74 55 SER B O 1
ATOM 1326 N N . GLY B 1 59 ? -13.063 -31.539 125.954 1.00 13.06 56 GLY B N 1
ATOM 1327 C CA . GLY B 1 59 ? -12.706 -32.877 126.399 1.00 16.41 56 GLY B CA 1
ATOM 1328 C C . GLY B 1 59 ? -13.765 -33.464 127.324 1.00 16.39 56 GLY B C 1
ATOM 1329 O O . GLY B 1 59 ? -14.052 -34.660 127.280 1.00 17.52 56 GLY B O 1
ATOM 1330 N N . LEU B 1 60 ? -14.347 -32.627 128.168 1.00 12.67 57 LEU B N 1
ATOM 1331 C CA . LEU B 1 60 ? -15.462 -33.078 129.001 1.00 13.92 57 LEU B CA 1
ATOM 1332 C C . LEU B 1 60 ? -16.640 -33.543 128.146 1.00 17.31 57 LEU B C 1
ATOM 1333 O O . LEU B 1 60 ? -17.294 -34.523 128.478 1.00 18.57 57 LEU B O 1
ATOM 1338 N N . VAL B 1 61 ? -16.906 -32.853 127.042 1.00 16.42 58 VAL B N 1
ATOM 1339 C CA . VAL B 1 61 ? -17.964 -33.301 126.135 1.00 13.31 58 VAL B CA 1
ATOM 1340 C C . VAL B 1 61 ? -17.649 -34.708 125.613 1.00 17.60 58 VAL B C 1
ATOM 1341 O O . VAL B 1 61 ? -18.525 -35.578 125.599 1.00 19.42 58 VAL B O 1
ATOM 1345 N N . VAL B 1 62 ? -16.400 -34.928 125.199 1.00 16.42 59 VAL B N 1
ATOM 1346 C CA . VAL B 1 62 ? -15.939 -36.235 124.729 1.00 17.54 59 VAL B CA 1
ATOM 1347 C C . VAL B 1 62 ? -16.189 -37.321 125.775 1.00 21.97 59 VAL B C 1
ATOM 1348 O O . VAL B 1 62 ? -16.739 -38.382 125.469 1.00 23.75 59 VAL B O 1
ATOM 1352 N N . ILE B 1 63 ? -15.777 -37.050 127.007 1.00 17.58 60 ILE B N 1
ATOM 1353 C CA . ILE B 1 63 ? -15.966 -38.014 128.091 1.00 19.32 60 ILE B CA 1
ATOM 1354 C C . ILE B 1 63 ? -17.451 -38.301 128.310 1.00 23.89 60 ILE B C 1
ATOM 1355 O O . ILE B 1 63 ? -17.846 -39.458 128.464 1.00 25.50 60 ILE B O 1
ATOM 1360 N N . SER B 1 64 ? -18.274 -37.254 128.282 1.00 19.68 61 SER B N 1
ATOM 1361 C CA . SER B 1 64 ? -19.715 -37.399 128.508 1.00 21.94 61 SER B CA 1
ATOM 1362 C C . SER B 1 64 ? -20.387 -38.306 127.479 1.00 23.77 61 SER B C 1
ATOM 1363 O O . SER B 1 64 ? -21.486 -38.804 127.713 1.00 24.32 61 SER B O 1
ATOM 1366 N N . LEU B 1 65 ? -19.737 -38.502 126.337 1.00 24.80 62 LEU B N 1
ATOM 1367 C CA . LEU B 1 65 ? -20.259 -39.384 125.298 1.00 24.39 62 LEU B CA 1
ATOM 1368 C C . LEU B 1 65 ? -19.757 -40.814 125.459 1.00 23.46 62 LEU B C 1
ATOM 1369 O O . LEU B 1 65 ? -20.005 -41.656 124.597 1.00 24.28 62 LEU B O 1
ATOM 1374 N N . GLY B 1 66 ? -19.054 -41.080 126.558 1.00 27.47 63 GLY B N 1
ATOM 1375 C CA . GLY B 1 66 ? -18.454 -42.382 126.789 1.00 25.04 63 GLY B CA 1
ATOM 1376 C C . GLY B 1 66 ? -17.297 -42.632 125.845 1.00 28.11 63 GLY B C 1
ATOM 1377 O O . GLY B 1 66 ? -17.015 -43.768 125.460 1.00 28.38 63 GLY B O 1
ATOM 1378 N N . LEU B 1 67 ? -16.627 -41.555 125.456 1.00 26.79 64 LEU B N 1
ATOM 1379 C CA . LEU B 1 67 ? -15.509 -41.654 124.529 1.00 27.03 64 LEU B CA 1
ATOM 1380 C C . LEU B 1 67 ? -14.224 -41.140 125.152 1.00 24.74 64 LEU B C 1
ATOM 1381 O O . LEU B 1 67 ? -14.243 -40.357 126.104 1.00 23.82 64 LEU B O 1
ATOM 1386 N N . ASP B 1 68 ? -13.113 -41.605 124.601 1.00 25.33 65 ASP B N 1
ATOM 1387 C CA . ASP B 1 68 ? -11.804 -41.046 124.892 1.00 32.11 65 ASP B CA 1
ATOM 1388 C C . ASP B 1 68 ? -11.322 -40.363 123.627 1.00 28.13 65 ASP B C 1
ATOM 1389 O O . ASP B 1 68 ? -11.603 -40.829 122.525 1.00 31.43 65 ASP B O 1
ATOM 1394 N N . GLY B 1 69 ? -10.614 -39.252 123.773 1.00 27.02 66 GLY B N 1
ATOM 1395 C CA . GLY B 1 69 ? -10.212 -38.515 122.594 1.00 31.71 66 GLY B CA 1
ATOM 1396 C C . GLY B 1 69 ? -9.159 -37.452 122.797 1.00 30.09 66 GLY B C 1
ATOM 1397 O O . GLY B 1 69 ? -8.822 -37.086 123.921 1.00 24.36 66 GLY B O 1
ATOM 1398 N N . VAL B 1 70 ? -8.652 -36.954 121.675 1.00 29.88 67 VAL B N 1
ATOM 1399 C CA . VAL B 1 70 ? -7.603 -35.951 121.665 1.00 27.48 67 VAL B CA 1
ATOM 1400 C C . VAL B 1 70 ? -7.949 -34.896 120.615 1.00 26.03 67 VAL B C 1
ATOM 1401 O O . VAL B 1 70 ? -8.561 -35.202 119.595 1.00 26.60 67 VAL B O 1
ATOM 1405 N N . THR B 1 71 ? -7.596 -33.651 120.895 1.00 24.38 68 THR B N 1
ATOM 1406 C CA . THR B 1 71 ? -7.838 -32.568 119.953 1.00 23.75 68 THR B CA 1
ATOM 1407 C C . THR B 1 71 ? -6.857 -32.652 118.793 1.00 20.86 68 THR B C 1
ATOM 1408 O O . THR B 1 71 ? -5.649 -32.741 119.004 1.00 23.26 68 THR B O 1
ATOM 1412 N N . LEU B 1 72 ? -7.385 -32.645 117.570 1.00 20.81 69 LEU B N 1
ATOM 1413 C CA . LEU B 1 72 ? -6.576 -32.609 116.355 1.00 18.79 69 LEU B CA 1
ATOM 1414 C C . LEU B 1 72 ? -6.344 -31.184 115.887 1.00 14.77 69 LEU B C 1
ATOM 1415 O O . LEU B 1 72 ? -5.272 -30.833 115.391 1.00 11.13 69 LEU B O 1
ATOM 1420 N N . GLN B 1 73 ? -7.386 -30.377 116.017 1.00 12.37 70 GLN B N 1
ATOM 1421 C CA . GLN B 1 73 ? -7.361 -29.032 115.469 1.00 11.68 70 GLN B CA 1
ATOM 1422 C C . GLN B 1 73 ? -8.380 -28.197 116.200 1.00 10.07 70 GLN B C 1
ATOM 1423 O O . GLN B 1 73 ? -9.419 -28.695 116.585 1.00 10.56 70 GLN B O 1
ATOM 1429 N N . SER B 1 74 ? -8.087 -26.922 116.409 1.00 11.36 71 SER B N 1
ATOM 1430 C CA . SER B 1 74 ? -9.080 -26.046 116.999 1.00 11.60 71 SER B CA 1
ATOM 1431 C C . SER B 1 74 ? -8.962 -24.642 116.439 1.00 8.88 71 SER B C 1
ATOM 1432 O O . SER B 1 74 ? -7.865 -24.185 116.134 1.00 9.31 71 SER B O 1
ATOM 1435 N N . SER B 1 75 ? -10.099 -23.974 116.329 1.00 8.19 72 SER B N 1
ATOM 1436 C CA . SER B 1 75 ? -10.150 -22.570 115.916 1.00 9.24 72 SER B CA 1
ATOM 1437 C C . SER B 1 75 ? -10.946 -21.769 116.931 1.00 10.26 72 SER B C 1
ATOM 1438 O O . SER B 1 75 ? -11.991 -22.223 117.396 1.00 12.97 72 SER B O 1
ATOM 1441 N N . ILE B 1 76 ? -10.473 -20.576 117.286 1.00 10.19 73 ILE B N 1
ATOM 1442 C CA . ILE B 1 76 ? -11.180 -19.788 118.289 1.00 7.73 73 ILE B CA 1
ATOM 1443 C C . ILE B 1 76 ? -11.302 -18.353 117.810 1.00 10.02 73 ILE B C 1
ATOM 1444 O O . ILE B 1 76 ? -10.392 -17.845 117.164 1.00 7.98 73 ILE B O 1
ATOM 1449 N N . ASN B 1 77 ? -12.458 -17.740 118.079 1.00 10.08 74 ASN B N 1
ATOM 1450 C CA . ASN B 1 77 ? -12.693 -16.321 117.805 1.00 9.17 74 ASN B CA 1
ATOM 1451 C C . ASN B 1 77 ? -12.934 -15.579 119.096 1.00 11.86 74 ASN B C 1
ATOM 1452 O O . ASN B 1 77 ? -13.777 -15.992 119.900 1.00 10.50 74 ASN B O 1
ATOM 1457 N N . TYR B 1 78 ? -12.208 -14.479 119.274 1.00 11.60 75 TYR B N 1
ATOM 1458 C CA . TYR B 1 78 ? -12.327 -13.640 120.451 1.00 12.98 75 TYR B CA 1
ATOM 1459 C C . TYR B 1 78 ? -13.196 -12.421 120.157 1.00 14.57 75 TYR B C 1
ATOM 1460 O O . TYR B 1 78 ? -12.906 -11.649 119.237 1.00 17.73 75 TYR B O 1
ATOM 1469 N N . LEU B 1 79 ? -14.267 -12.275 120.933 1.00 14.06 76 LEU B N 1
ATOM 1470 C CA . LEU B 1 79 ? -15.336 -11.325 120.616 1.00 16.41 76 LEU B CA 1
ATOM 1471 C C . LEU B 1 79 ? -15.356 -10.122 121.555 1.00 20.49 76 LEU B C 1
ATOM 1472 O O . LEU B 1 79 ? -15.521 -8.976 121.131 1.00 21.76 76 LEU B O 1
ATOM 1477 N N . LYS B 1 80 ? -15.221 -10.399 122.842 1.00 18.83 77 LYS B N 1
ATOM 1478 C CA . LYS B 1 80 ? -15.275 -9.359 123.858 1.00 17.79 77 LYS B CA 1
ATOM 1479 C C . LYS B 1 80 ? -14.324 -9.743 124.964 1.00 20.06 77 LYS B C 1
ATOM 1480 O O . LYS B 1 80 ? -14.208 -10.923 125.289 1.00 18.93 77 LYS B O 1
ATOM 1486 N N . ALA B 1 81 ? -13.625 -8.761 125.526 1.00 19.02 78 ALA B N 1
ATOM 1487 C CA . ALA B 1 81 ? -12.674 -9.040 126.607 1.00 19.67 78 ALA B CA 1
ATOM 1488 C C . ALA B 1 81 ? -13.333 -9.667 127.832 1.00 19.98 78 ALA B C 1
ATOM 1489 O O . ALA B 1 81 ? -14.470 -9.345 128.189 1.00 19.95 78 ALA B O 1
ATOM 1491 N N . GLY B 1 82 ? -12.602 -10.569 128.473 1.00 16.56 79 GLY B N 1
ATOM 1492 C CA . GLY B 1 82 ? -12.978 -11.030 129.794 1.00 15.62 79 GLY B CA 1
ATOM 1493 C C . GLY B 1 82 ? -12.228 -10.179 130.805 1.00 18.22 79 GLY B C 1
ATOM 1494 O O . GLY B 1 82 ? -11.092 -9.774 130.555 1.00 19.02 79 GLY B O 1
ATOM 1495 N N . LYS B 1 83 ? -12.861 -9.899 131.941 1.00 18.84 80 LYS B N 1
ATOM 1496 C CA . LYS B 1 83 ? -12.263 -9.017 132.946 1.00 21.16 80 LYS B CA 1
ATOM 1497 C C . LYS B 1 83 ? -12.166 -9.688 134.313 1.00 17.22 80 LYS B C 1
ATOM 1498 O O . LYS B 1 83 ? -12.929 -10.608 134.617 1.00 17.11 80 LYS B O 1
ATOM 1504 N N . LEU B 1 84 ? -11.227 -9.224 135.136 1.00 16.61 81 LEU B N 1
ATOM 1505 C CA . LEU B 1 84 ? -11.123 -9.688 136.517 1.00 16.56 81 LEU B CA 1
ATOM 1506 C C . LEU B 1 84 ? -12.488 -9.701 137.200 1.00 17.65 81 LEU B C 1
ATOM 1507 O O . LEU B 1 84 ? -13.244 -8.744 137.067 1.00 19.85 81 LEU B O 1
ATOM 1512 N N . ASP B 1 85 ? -12.787 -10.807 137.885 1.00 16.00 82 ASP B N 1
ATOM 1513 C CA . ASP B 1 85 ? -14.031 -11.028 138.629 1.00 17.15 82 ASP B CA 1
ATOM 1514 C C . ASP B 1 85 ? -15.248 -11.356 137.750 1.00 21.02 82 ASP B C 1
ATOM 1515 O O . ASP B 1 85 ? -16.338 -11.574 138.282 1.00 17.14 82 ASP B O 1
ATOM 1520 N N . ASP B 1 86 ? -15.082 -11.407 136.426 1.00 16.47 83 ASP B N 1
ATOM 1521 C CA . ASP B 1 86 ? -16.173 -11.896 135.577 1.00 16.93 83 ASP B CA 1
ATOM 1522 C C . ASP B 1 86 ? -16.459 -13.337 135.957 1.00 19.50 83 ASP B C 1
ATOM 1523 O O . ASP B 1 86 ? -15.544 -14.080 136.298 1.00 16.91 83 ASP B O 1
ATOM 1528 N N . VAL B 1 87 ? -17.726 -13.733 135.899 1.00 17.31 84 VAL B N 1
ATOM 1529 C CA . VAL B 1 87 ? -18.074 -15.138 135.959 1.00 16.37 84 VAL B CA 1
ATOM 1530 C C . VAL B 1 87 ? -18.371 -15.607 134.539 1.00 18.43 84 VAL B C 1
ATOM 1531 O O . VAL B 1 87 ? -19.292 -15.108 133.880 1.00 17.25 84 VAL B O 1
ATOM 1535 N N . LEU B 1 88 ? -17.570 -16.555 134.066 1.00 15.33 85 LEU B N 1
ATOM 1536 C CA . LEU B 1 88 ? -17.696 -17.038 132.702 1.00 14.51 85 LEU B CA 1
ATOM 1537 C C . LEU B 1 88 ? -18.428 -18.361 132.665 1.00 14.36 85 LEU B C 1
ATOM 1538 O O . LEU B 1 88 ? -18.110 -19.284 133.408 1.00 13.24 85 LEU B O 1
ATOM 1543 N N . THR B 1 89 ? -19.421 -18.452 131.788 1.00 14.15 86 THR B N 1
ATOM 1544 C CA . THR B 1 89 ? -20.109 -19.706 131.571 1.00 12.33 86 THR B CA 1
ATOM 1545 C C . THR B 1 89 ? -19.608 -20.328 130.282 1.00 12.27 86 THR B C 1
ATOM 1546 O O . THR B 1 89 ? -19.677 -19.711 129.234 1.00 13.07 86 THR B O 1
ATOM 1550 N N . ILE B 1 90 ? -19.111 -21.554 130.393 1.00 14.22 87 ILE B N 1
ATOM 1551 C CA . ILE B 1 90 ? -18.483 -22.274 129.295 1.00 12.40 87 ILE B CA 1
ATOM 1552 C C . ILE B 1 90 ? -19.410 -23.398 128.883 1.00 13.65 87 ILE B C 1
ATOM 1553 O O . ILE B 1 90 ? -19.603 -24.358 129.638 1.00 14.85 87 ILE B O 1
ATOM 1558 N N . LYS B 1 91 ? -19.992 -23.262 127.692 1.00 13.14 88 LYS B N 1
ATOM 1559 C CA . LYS B 1 91 ? -20.956 -24.224 127.188 1.00 16.90 88 LYS B CA 1
ATOM 1560 C C . LYS B 1 91 ? -20.381 -24.986 126.009 1.00 14.50 88 LYS B C 1
ATOM 1561 O O . LYS B 1 91 ? -20.048 -24.388 124.986 1.00 16.33 88 LYS B O 1
ATOM 1567 N N . GLY B 1 92 ? -20.292 -26.305 126.145 1.00 12.65 89 GLY B N 1
ATOM 1568 C CA . GLY B 1 92 ? -19.787 -27.143 125.083 1.00 15.46 89 GLY B CA 1
ATOM 1569 C C . GLY B 1 92 ? -20.833 -28.107 124.562 1.00 17.05 89 GLY B C 1
ATOM 1570 O O . GLY B 1 92 ? -21.611 -28.690 125.335 1.00 17.90 89 GLY B O 1
ATOM 1571 N N . GLU B 1 93 ? -20.838 -28.281 123.247 1.00 14.93 90 GLU B N 1
ATOM 1572 C CA . GLU B 1 93 ? -21.787 -29.165 122.585 1.00 20.37 90 GLU B CA 1
ATOM 1573 C C . GLU B 1 93 ? -21.082 -29.956 121.487 1.00 20.19 90 GLU B C 1
ATOM 1574 O O . GLU B 1 93 ? -20.298 -29.399 120.722 1.00 21.62 90 GLU B O 1
ATOM 1580 N N . CYS B 1 94 ? -21.345 -31.256 121.413 1.00 18.48 91 CYS B N 1
ATOM 1581 C CA . CYS B 1 94 ? -20.920 -32.023 120.253 1.00 18.15 91 CYS B CA 1
ATOM 1582 C C . CYS B 1 94 ? -21.891 -31.776 119.111 1.00 22.44 91 CYS B C 1
ATOM 1583 O O . CYS B 1 94 ? -23.030 -32.244 119.146 1.00 19.31 91 CYS B O 1
ATOM 1586 N N . VAL B 1 95 ? -21.453 -31.033 118.102 1.00 20.59 92 VAL B N 1
ATOM 1587 C CA . VAL B 1 95 ? -22.338 -30.709 116.987 1.00 19.60 92 VAL B CA 1
ATOM 1588 C C . VAL B 1 95 ? -22.273 -31.768 115.903 1.00 22.67 92 VAL B C 1
ATOM 1589 O O . VAL B 1 95 ? -23.143 -31.825 115.038 1.00 28.45 92 VAL B O 1
ATOM 1593 N N . HIS B 1 96 ? -21.248 -32.610 115.953 1.00 20.30 93 HIS B N 1
ATOM 1594 C CA . HIS B 1 96 ? -21.124 -33.706 115.004 1.00 21.19 93 HIS B CA 1
ATOM 1595 C C . HIS B 1 96 ? -20.346 -34.856 115.592 1.00 22.02 93 HI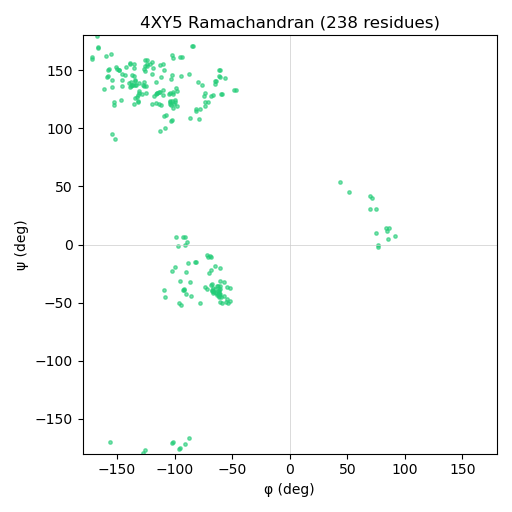S B C 1
ATOM 1596 O O . HIS B 1 96 ? -19.185 -34.713 115.972 1.00 18.52 93 HIS B O 1
ATOM 1603 N N . GLN B 1 97 ? -20.997 -36.006 115.662 1.00 23.91 94 GLN B N 1
ATOM 1604 C CA . GLN B 1 97 ? -20.336 -37.210 116.115 1.00 24.06 94 GLN B CA 1
ATOM 1605 C C . GLN B 1 97 ? -20.151 -38.100 114.911 1.00 31.67 94 GLN B C 1
ATOM 1606 O O . GLN B 1 97 ? -21.094 -38.753 114.445 1.00 29.69 94 GLN B O 1
ATOM 1612 N N . GLY B 1 98 ? -18.937 -38.088 114.381 1.00 30.77 95 GLY B N 1
ATOM 1613 C CA . GLY B 1 98 ? -18.588 -38.965 113.288 1.00 32.43 95 GLY B CA 1
ATOM 1614 C C . GLY B 1 98 ? -18.121 -40.274 113.877 1.00 36.40 95 GLY B C 1
ATOM 1615 O O . GLY B 1 98 ? -18.305 -40.531 115.063 1.00 37.60 95 GLY B O 1
ATOM 1616 N N . ARG B 1 99 ? -17.508 -41.106 113.050 1.00 44.28 96 ARG B N 1
ATOM 1617 C CA . ARG B 1 99 ? -17.017 -42.390 113.523 1.00 43.36 96 ARG B CA 1
ATOM 1618 C C . ARG B 1 99 ? -15.624 -42.262 114.119 1.00 38.81 96 ARG B C 1
ATOM 1619 O O . ARG B 1 99 ? -15.340 -42.811 115.182 1.00 44.64 96 ARG B O 1
ATOM 1627 N N . THR B 1 100 ? -14.767 -41.519 113.429 1.00 35.99 97 THR B N 1
ATOM 1628 C CA . THR B 1 100 ? -13.363 -41.384 113.795 1.00 37.67 97 THR B CA 1
ATOM 1629 C C . THR B 1 100 ? -13.087 -40.053 114.491 1.00 36.19 97 THR B C 1
ATOM 1630 O O . THR B 1 100 ? -12.105 -39.906 115.226 1.00 37.44 97 THR B O 1
ATOM 1634 N N . THR B 1 101 ? -13.955 -39.079 114.243 1.00 32.94 98 THR B N 1
ATOM 1635 C CA . THR B 1 101 ? -13.756 -37.736 114.766 1.00 30.43 98 THR B CA 1
ATOM 1636 C C . THR B 1 101 ? -15.067 -37.149 115.254 1.00 28.52 98 THR B C 1
ATOM 1637 O O . THR B 1 101 ? -16.149 -37.538 114.808 1.00 30.58 98 THR B O 1
ATOM 1641 N N . CYS B 1 102 ? -14.956 -36.207 116.180 1.00 22.58 99 CYS B N 1
ATOM 1642 C CA . CYS B 1 102 ? -16.098 -35.467 116.672 1.00 16.81 99 CYS B CA 1
ATOM 1643 C C . CYS B 1 102 ? -15.806 -33.989 116.530 1.00 20.24 99 CYS B C 1
ATOM 1644 O O . CYS B 1 102 ? -14.649 -33.569 116.606 1.00 20.38 99 CYS B O 1
ATOM 1647 N N . VAL B 1 103 ? -16.852 -33.202 116.349 1.00 16.74 100 VAL B N 1
ATOM 1648 C CA . VAL B 1 103 ? -16.697 -31.757 116.275 1.00 15.59 100 VAL B CA 1
ATOM 1649 C C . VAL B 1 103 ? -17.488 -31.103 117.393 1.00 16.87 100 VAL B C 1
ATOM 1650 O O . VAL B 1 103 ? -18.701 -31.288 117.485 1.00 16.78 100 VAL B O 1
ATOM 1654 N N . MET B 1 104 ? -16.781 -30.350 118.237 1.00 14.64 101 MET B N 1
ATOM 1655 C CA . MET B 1 104 ? -17.340 -29.699 119.421 1.00 15.94 101 MET B CA 1
ATOM 1656 C C . MET B 1 104 ? -17.396 -28.188 119.230 1.00 16.32 101 MET B C 1
ATOM 1657 O O . MET B 1 104 ? -16.387 -27.572 118.878 1.00 15.98 101 MET B O 1
ATOM 1662 N N . ASP B 1 105 ? -18.557 -27.597 119.472 1.00 14.40 102 ASP B N 1
ATOM 1663 C CA . ASP B 1 105 ? -18.678 -26.141 119.562 1.00 15.71 102 ASP B CA 1
ATOM 1664 C C . ASP B 1 105 ? -18.646 -25.730 121.030 1.00 19.62 102 ASP B C 1
ATOM 1665 O O . ASP B 1 105 ? -19.363 -26.307 121.840 1.00 15.25 102 ASP B O 1
ATOM 1670 N N . VAL B 1 106 ? -17.831 -24.734 121.369 1.00 11.10 103 VAL B N 1
ATOM 1671 C CA . VAL B 1 106 ? -17.772 -24.245 122.746 1.00 12.72 103 VAL B CA 1
ATOM 1672 C C . VAL B 1 106 ? -17.895 -22.732 122.748 1.00 16.39 103 VAL B C 1
ATOM 1673 O O . VAL B 1 106 ? -17.218 -22.052 121.976 1.00 14.15 103 VAL B O 1
ATOM 1677 N N . ASP B 1 107 ? -18.763 -22.214 123.613 1.00 14.48 104 ASP B N 1
ATOM 1678 C CA . ASP B 1 107 ? -19.056 -20.785 123.664 1.00 14.55 104 ASP B CA 1
ATOM 1679 C C . ASP B 1 107 ? -18.856 -20.290 125.082 1.00 14.02 104 ASP B C 1
ATOM 1680 O O . ASP B 1 107 ? -19.214 -20.987 126.025 1.00 16.96 104 ASP B O 1
ATOM 1685 N N . ILE B 1 108 ? -18.278 -19.106 125.239 1.00 11.59 105 ILE B N 1
ATOM 1686 C CA . ILE B 1 108 ? -18.164 -18.509 126.571 1.00 12.15 105 ILE B CA 1
ATOM 1687 C C . ILE B 1 108 ? -18.934 -17.197 126.634 1.00 12.84 105 ILE B C 1
ATOM 1688 O O . ILE B 1 108 ? -18.768 -16.325 125.776 1.00 14.49 105 ILE B O 1
ATOM 1693 N N . THR B 1 109 ? -19.801 -17.091 127.638 1.00 15.84 106 THR B N 1
ATOM 1694 C CA . THR B 1 109 ? -20.550 -15.870 127.907 1.00 15.45 106 THR B CA 1
ATOM 1695 C C . THR B 1 109 ? -20.188 -15.363 129.303 1.00 17.56 106 THR B C 1
ATOM 1696 O O . THR B 1 109 ? -19.815 -16.154 130.170 1.00 16.82 106 THR B O 1
ATOM 1700 N N . ASN B 1 110 ? -20.278 -14.058 129.527 1.00 16.85 107 ASN B N 1
ATOM 1701 C CA . ASN B 1 110 ? -20.033 -13.556 130.873 1.00 16.83 107 ASN B CA 1
ATOM 1702 C C . ASN B 1 110 ? -21.336 -13.399 131.651 1.00 22.57 107 ASN B C 1
ATOM 1703 O O . ASN B 1 110 ? -22.408 -13.761 131.159 1.00 22.29 107 ASN B O 1
ATOM 1708 N N . GLN B 1 111 ? -21.231 -12.850 132.860 1.00 20.61 108 GLN B N 1
ATOM 1709 C CA . GLN B 1 111 ? -22.365 -12.771 133.777 1.00 26.51 108 GLN B CA 1
ATOM 1710 C C . GLN B 1 111 ? -23.442 -11.795 133.295 1.00 29.03 108 GLN B C 1
ATOM 1711 O O . GLN B 1 111 ? -24.542 -11.761 133.848 1.00 26.43 108 GLN B O 1
ATOM 1717 N N . GLU B 1 112 ? -23.125 -11.015 132.264 1.00 27.12 109 GLU B N 1
ATOM 1718 C CA . GLU B 1 112 ? -24.081 -10.087 131.672 1.00 29.01 109 GLU B CA 1
ATOM 1719 C C . GLU B 1 112 ? -24.749 -10.705 130.446 1.00 33.28 109 GLU B C 1
ATOM 1720 O O . GLU B 1 112 ? -25.606 -10.087 129.811 1.00 32.14 109 GLU B O 1
ATOM 1726 N N . GLY B 1 113 ? -24.350 -11.930 130.117 1.00 27.83 110 GLY B N 1
ATOM 1727 C CA . GLY B 1 113 ? -24.905 -12.630 128.974 1.00 26.15 110 GLY B CA 1
ATOM 1728 C C . GLY B 1 113 ? -24.181 -12.263 127.694 1.00 27.71 110 GLY B C 1
ATOM 1729 O O . GLY B 1 113 ? -24.561 -12.694 126.608 1.00 31.48 110 GLY B O 1
ATOM 1730 N N . ARG B 1 114 ? -23.124 -11.469 127.828 1.00 29.42 111 ARG B N 1
ATOM 1731 C CA . ARG B 1 114 ? -22.335 -11.034 126.684 1.00 27.46 111 ARG B CA 1
ATOM 1732 C C . ARG B 1 114 ? -21.417 -12.141 126.171 1.00 22.61 111 ARG B C 1
ATOM 1733 O O . ARG B 1 114 ? -20.785 -12.844 126.950 1.00 18.90 111 ARG B O 1
ATOM 1741 N N . ASN B 1 115 ? -21.349 -12.295 124.854 1.00 24.01 112 ASN B N 1
ATOM 1742 C CA . ASN B 1 115 ? -20.495 -13.317 124.263 1.00 18.56 112 ASN B CA 1
ATOM 1743 C C . ASN B 1 115 ? -19.026 -12.928 124.353 1.00 17.87 112 ASN B C 1
ATOM 1744 O O . ASN B 1 115 ? -18.624 -11.874 123.869 1.00 23.07 112 ASN B O 1
ATOM 1749 N N . VAL B 1 116 ? -18.221 -13.781 124.975 1.00 14.55 113 VAL B N 1
ATOM 1750 C CA . VAL B 1 116 ? -16.795 -13.503 125.131 1.00 14.59 113 VAL B CA 1
ATOM 1751 C C . VAL B 1 116 ? -15.955 -14.146 124.017 1.00 15.31 113 VAL B C 1
ATOM 1752 O O . VAL B 1 116 ? -15.146 -13.473 123.361 1.00 14.65 113 VAL B O 1
ATOM 1756 N N . CYS B 1 117 ? -16.137 -15.444 123.796 1.00 11.39 114 CYS B N 1
ATOM 1757 C CA . CYS B 1 117 ? -15.438 -16.092 122.687 1.00 10.58 114 CYS B CA 1
ATOM 1758 C C . CYS B 1 117 ? -16.203 -17.338 122.231 1.00 15.53 114 CYS B C 1
ATOM 1759 O O . CYS B 1 117 ? -17.117 -17.805 122.920 1.00 14.06 114 CYS B O 1
ATOM 1762 N N . LYS B 1 118 ? -15.863 -17.824 121.039 1.00 12.75 115 LYS B N 1
ATOM 1763 C CA . LYS B 1 118 ? -16.436 -19.048 120.493 1.00 12.31 115 LYS B CA 1
ATOM 1764 C C . LYS B 1 118 ? -15.319 -19.863 119.895 1.00 13.40 115 LYS B C 1
ATOM 1765 O O . LYS B 1 118 ? -14.465 -19.310 119.211 1.00 13.97 115 LYS B O 1
ATOM 1771 N N . ALA B 1 119 ? -15.328 -21.175 120.122 1.00 12.42 116 ALA B N 1
ATOM 1772 C CA . ALA B 1 119 ? -14.323 -22.042 119.510 1.00 11.14 116 ALA B CA 1
ATOM 1773 C C . ALA B 1 119 ? -14.951 -23.300 118.928 1.00 12.75 116 ALA B C 1
ATOM 1774 O O . ALA B 1 119 ? -16.019 -23.741 119.366 1.00 13.82 116 ALA B O 1
ATOM 1776 N N . THR B 1 120 ? -14.279 -23.882 117.945 1.00 9.48 117 THR B N 1
ATOM 1777 C CA . THR B 1 120 ? -14.702 -25.170 117.413 1.00 11.05 117 THR B CA 1
ATOM 1778 C C . THR B 1 120 ? -13.529 -26.119 117.511 1.00 13.45 117 THR B C 1
ATOM 1779 O O . THR B 1 120 ? -12.420 -25.774 117.108 1.00 14.39 117 THR B O 1
ATOM 1783 N N . PHE B 1 121 ? -13.770 -27.304 118.061 1.00 13.84 118 PHE B N 1
ATOM 1784 C CA . PHE B 1 121 ? -12.728 -28.303 118.241 1.00 11.83 118 PHE B CA 1
ATOM 1785 C C . PHE B 1 121 ? -12.958 -29.535 117.385 1.00 15.71 118 PHE B C 1
ATOM 1786 O O . PHE B 1 121 ? -14.050 -30.089 117.388 1.00 15.53 118 PHE B O 1
ATOM 1794 N N . THR B 1 122 ? -11.918 -29.967 116.681 1.00 14.00 119 THR B N 1
ATOM 1795 C CA . THR B 1 122 ? -11.963 -31.204 115.905 1.00 14.50 119 THR B CA 1
ATOM 1796 C C . THR B 1 122 ? -11.223 -32.254 116.710 1.00 21.29 119 THR B C 1
ATOM 1797 O O . THR B 1 122 ? -10.002 -32.208 116.829 1.00 18.17 119 THR B O 1
ATOM 1801 N N . MET B 1 123 ? -11.976 -33.185 117.282 1.00 24.23 120 MET B N 1
ATOM 1802 C CA . MET B 1 123 ? -11.405 -34.167 118.188 1.00 20.75 120 MET B CA 1
ATOM 1803 C C . MET B 1 123 ? -11.241 -35.498 117.474 1.00 24.91 120 MET B C 1
ATOM 1804 O O . MET B 1 123 ? -12.039 -35.852 116.606 1.00 29.27 120 MET B O 1
ATOM 1809 N N . PHE B 1 124 ? -10.193 -36.223 117.832 1.00 29.21 121 PHE B N 1
ATOM 1810 C CA . PHE B 1 124 ? -9.969 -37.556 117.296 1.00 31.96 121 PHE B CA 1
ATOM 1811 C C . PHE B 1 124 ? -10.352 -38.570 118.363 1.00 29.68 121 PHE B C 1
ATOM 1812 O O . PHE B 1 124 ? -9.824 -38.526 119.460 1.00 27.67 121 PHE B O 1
ATOM 1820 N N . VAL B 1 125 ? -11.303 -39.446 118.054 1.00 32.82 122 VAL B N 1
ATOM 1821 C CA . VAL B 1 125 ? -11.749 -40.453 119.008 1.00 33.44 122 VAL B CA 1
ATOM 1822 C C . VAL B 1 125 ? -10.734 -41.588 119.069 1.00 37.52 122 VAL B C 1
ATOM 1823 O O . VAL B 1 125 ? -10.509 -42.283 118.080 1.00 37.38 122 VAL B O 1
ATOM 1827 N N . THR B 1 126 ? -10.115 -41.767 120.232 1.00 38.82 123 THR B N 1
ATOM 1828 C CA . THR B 1 126 ? -9.084 -42.787 120.390 1.00 37.53 123 THR B CA 1
ATOM 1829 C C . THR B 1 126 ? -9.668 -44.112 120.881 1.00 42.72 123 THR B C 1
ATOM 1830 O O . THR B 1 126 ? -9.244 -45.184 120.443 1.00 47.31 123 THR B O 1
ATOM 1834 N N . GLY B 1 127 ? -10.644 -44.037 121.779 1.00 39.17 124 GLY B N 1
ATOM 1835 C CA . GLY B 1 127 ? -11.301 -45.228 122.287 1.00 38.88 124 GLY B CA 1
ATOM 1836 C C . GLY B 1 127 ? -12.698 -44.959 122.813 1.00 40.92 124 GLY B C 1
ATOM 1837 O O . GLY B 1 127 ? -13.252 -43.875 122.620 1.00 35.36 124 GLY B O 1
ATOM 1838 N N . GLN B 1 128 ? -13.272 -45.954 123.484 1.00 43.98 125 GLN B N 1
ATOM 1839 C CA . GLN B 1 128 ? -14.602 -45.816 124.064 1.00 41.48 125 GLN B CA 1
ATOM 1840 C C . GLN B 1 128 ? -14.558 -45.915 125.587 1.00 38.28 125 GLN B C 1
ATOM 1841 O O . GLN B 1 128 ? -13.536 -46.287 126.166 1.00 46.30 125 GLN B O 1
#